Protein AF-A0A2G5SXQ8-F1 (afdb_monomer_lite)

pLDDT: mean 75.38, std 19.46, range [32.41, 98.31]

Structure (mmCIF, N/CA/C/O backbone):
data_AF-A0A2G5SXQ8-F1
#
_entry.id   AF-A0A2G5SXQ8-F1
#
loop_
_atom_site.group_PDB
_atom_site.id
_atom_site.type_symbol
_atom_site.label_atom_id
_atom_site.label_alt_id
_atom_site.label_comp_id
_atom_site.label_asym_id
_atom_site.label_entity_id
_atom_site.label_seq_id
_atom_site.pdbx_PDB_ins_code
_atom_site.Cartn_x
_atom_site.Cartn_y
_atom_site.Cartn_z
_atom_site.occupancy
_atom_site.B_iso_or_equiv
_atom_site.auth_seq_id
_atom_site.auth_comp_id
_atom_site.auth_asym_id
_atom_site.auth_atom_id
_atom_site.pdbx_PDB_model_num
ATOM 1 N N . MET A 1 1 ? -61.247 12.295 8.050 1.00 40.81 1 MET A N 1
ATOM 2 C CA . MET A 1 1 ? -60.976 10.942 7.527 1.00 40.81 1 MET A CA 1
ATOM 3 C C . MET A 1 1 ? -60.728 11.072 6.040 1.00 40.81 1 MET A C 1
ATOM 5 O O . MET A 1 1 ? -61.605 11.586 5.365 1.00 40.81 1 MET A O 1
ATOM 9 N N . ASN A 1 2 ? -59.527 10.714 5.590 1.00 40.75 2 ASN A N 1
ATOM 10 C CA . ASN A 1 2 ? -59.227 10.221 4.245 1.00 40.75 2 ASN A CA 1
ATOM 11 C C . ASN A 1 2 ? -57.825 9.607 4.316 1.00 40.75 2 ASN A C 1
ATOM 13 O O . ASN A 1 2 ? -56.824 10.314 4.409 1.00 40.75 2 ASN A O 1
ATOM 17 N N . GLU A 1 3 ? -57.804 8.280 4.388 1.00 43.25 3 GLU A N 1
ATOM 18 C CA . GLU A 1 3 ? -56.617 7.433 4.369 1.00 43.25 3 GLU A CA 1
ATOM 19 C C . GLU A 1 3 ? -56.145 7.295 2.918 1.00 43.25 3 GLU A C 1
ATOM 21 O O . GLU A 1 3 ? -56.921 6.913 2.043 1.00 43.25 3 GLU A O 1
ATOM 26 N N . ILE A 1 4 ? -54.878 7.606 2.649 1.00 45.94 4 ILE A N 1
ATOM 27 C CA . ILE A 1 4 ? -54.247 7.307 1.362 1.00 45.94 4 ILE A CA 1
ATOM 28 C C . ILE A 1 4 ? -53.538 5.961 1.526 1.00 45.94 4 ILE A C 1
ATOM 30 O O . ILE A 1 4 ? -52.493 5.870 2.166 1.00 45.94 4 ILE A O 1
ATOM 34 N N . SER A 1 5 ? -54.140 4.907 0.971 1.00 44.81 5 SER A N 1
ATOM 35 C CA . SER A 1 5 ? -53.513 3.589 0.829 1.00 44.81 5 SER A CA 1
ATOM 36 C C . SER A 1 5 ? -52.400 3.650 -0.218 1.00 44.81 5 SER A C 1
ATOM 38 O O . SER A 1 5 ? -52.666 3.701 -1.417 1.00 44.81 5 SER A O 1
ATOM 40 N N . LEU A 1 6 ? -51.147 3.620 0.233 1.00 42.41 6 LEU A N 1
ATOM 41 C CA . LEU A 1 6 ? -49.966 3.402 -0.603 1.00 42.41 6 LEU A CA 1
ATOM 42 C C . LEU A 1 6 ? -49.733 1.895 -0.764 1.00 42.41 6 LEU A C 1
ATOM 44 O O . LEU A 1 6 ? -49.010 1.269 0.006 1.00 42.41 6 LEU A O 1
ATOM 48 N N . THR A 1 7 ? -50.355 1.299 -1.780 1.00 51.16 7 THR A N 1
ATOM 49 C CA . THR A 1 7 ? -49.985 -0.032 -2.274 1.00 51.16 7 THR A CA 1
ATOM 50 C C . THR A 1 7 ? -49.242 0.103 -3.599 1.00 51.16 7 THR A C 1
ATOM 52 O O . THR A 1 7 ? -49.860 0.125 -4.661 1.00 51.16 7 THR A O 1
ATOM 55 N N . SER A 1 8 ? -47.913 0.144 -3.560 1.00 46.00 8 SER A N 1
ATOM 56 C CA . SER A 1 8 ? -47.084 -0.163 -4.730 1.00 46.00 8 SER A CA 1
ATOM 57 C C . SER A 1 8 ? -45.739 -0.717 -4.268 1.00 46.00 8 SER A C 1
ATOM 59 O O . SER A 1 8 ? -44.991 -0.046 -3.562 1.00 46.00 8 SER A O 1
ATOM 61 N N . LYS A 1 9 ? -45.465 -1.972 -4.630 1.00 54.12 9 LYS A N 1
ATOM 62 C CA . LYS A 1 9 ? -44.214 -2.684 -4.336 1.00 54.12 9 LYS A CA 1
ATOM 63 C C . LYS A 1 9 ? -43.023 -1.979 -5.015 1.00 54.12 9 LYS A C 1
ATOM 65 O O . LYS A 1 9 ? -43.216 -1.448 -6.110 1.00 54.12 9 LYS A O 1
ATOM 70 N N . PRO A 1 10 ? -41.809 -2.009 -4.435 1.00 47.84 10 PRO A N 1
ATOM 71 C CA . PRO A 1 10 ? -40.623 -1.471 -5.092 1.00 47.84 10 PRO A CA 1
ATOM 72 C C . PRO A 1 10 ? -40.287 -2.303 -6.338 1.00 47.84 10 PRO A C 1
ATOM 74 O O . PRO A 1 10 ? -40.202 -3.531 -6.275 1.00 47.84 10 PRO A O 1
ATOM 77 N N . VAL A 1 11 ? -40.122 -1.630 -7.478 1.00 42.41 11 VAL A N 1
ATOM 78 C CA . VAL A 1 11 ? -39.603 -2.235 -8.709 1.00 42.41 11 VAL A CA 1
ATOM 79 C C . VAL A 1 11 ? -38.107 -2.442 -8.511 1.00 42.41 11 VAL A C 1
ATOM 81 O O . VAL A 1 11 ? -37.342 -1.485 -8.427 1.00 42.41 11 VAL A O 1
ATOM 84 N N . VAL A 1 12 ? -37.701 -3.702 -8.397 1.00 43.03 12 VAL A N 1
ATOM 85 C CA . VAL A 1 12 ? -36.294 -4.097 -8.405 1.00 43.03 12 VAL A CA 1
ATOM 86 C C . VAL A 1 12 ? -35.791 -3.960 -9.842 1.00 43.03 12 VAL A C 1
ATOM 88 O O . VAL A 1 12 ? -36.288 -4.638 -10.739 1.00 43.03 12 VAL A O 1
ATOM 91 N N . VAL A 1 13 ? -34.818 -3.080 -10.070 1.00 45.94 13 VAL A N 1
ATOM 92 C CA . VAL A 1 13 ? -34.094 -3.004 -11.344 1.00 45.94 13 VAL A CA 1
ATOM 93 C C . VAL A 1 13 ? -32.994 -4.065 -11.301 1.00 45.94 13 VAL A C 1
ATOM 95 O O . VAL A 1 13 ? -31.937 -3.852 -10.719 1.00 45.94 13 VAL A O 1
ATOM 98 N N . THR A 1 14 ? -33.262 -5.249 -11.852 1.00 40.69 14 THR A N 1
ATOM 99 C CA . THR A 1 14 ? -32.250 -6.299 -12.057 1.00 40.69 14 THR A CA 1
ATOM 100 C C . THR A 1 14 ? -31.674 -6.210 -13.464 1.00 40.69 14 THR A C 1
ATOM 102 O O . THR A 1 14 ? -32.382 -6.491 -14.430 1.00 40.69 14 THR A O 1
ATOM 105 N N . GLY A 1 15 ? -30.386 -5.884 -13.557 1.00 49.56 15 GLY A N 1
ATOM 106 C CA . GLY A 1 15 ? -29.564 -6.012 -14.764 1.00 49.56 15 GLY A CA 1
ATOM 107 C C . GLY A 1 15 ? -28.524 -4.890 -14.882 1.00 49.56 15 GLY A C 1
ATOM 108 O O . GLY A 1 15 ? -28.795 -3.780 -14.421 1.00 49.56 15 GLY A O 1
ATOM 109 N N . PRO A 1 16 ? -27.337 -5.146 -15.465 1.00 48.31 16 PRO A N 1
ATOM 110 C CA . PRO A 1 16 ? -26.377 -4.089 -15.762 1.00 48.31 16 PRO A CA 1
ATOM 111 C C . PRO A 1 16 ? -27.017 -3.093 -16.734 1.00 48.31 16 PRO A C 1
ATOM 113 O O . PRO A 1 16 ? -27.557 -3.480 -17.770 1.00 48.31 16 PRO A O 1
ATOM 116 N N . ILE A 1 17 ? -26.992 -1.812 -16.373 1.00 50.03 17 ILE A N 1
ATOM 117 C CA . ILE A 1 17 ? -27.449 -0.727 -17.240 1.00 50.03 17 ILE A CA 1
ATOM 118 C C . ILE A 1 17 ? -26.473 -0.667 -18.420 1.00 50.03 17 ILE A C 1
ATOM 120 O O . ILE A 1 17 ? -25.291 -0.385 -18.235 1.00 50.03 17 ILE A O 1
ATOM 124 N N . A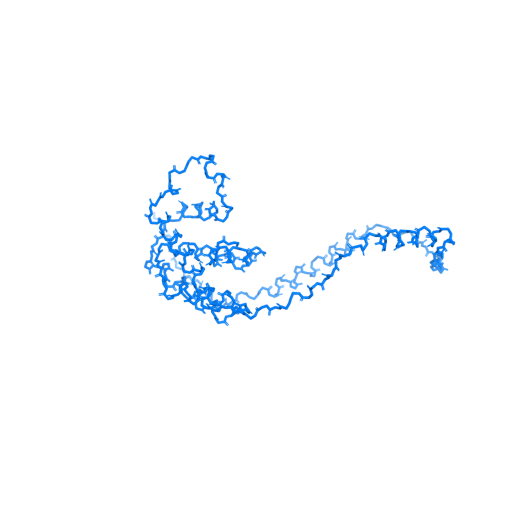SP A 1 18 ? -26.952 -0.995 -19.619 1.00 48.88 18 ASP A N 1
ATOM 125 C CA . ASP A 1 18 ? -26.165 -0.946 -20.850 1.00 48.88 18 ASP A CA 1
ATOM 126 C C . ASP A 1 18 ? -25.957 0.521 -21.261 1.00 48.88 18 ASP A C 1
ATOM 128 O O . ASP A 1 18 ? -26.842 1.179 -21.805 1.00 48.88 18 ASP A O 1
ATOM 132 N N . PHE A 1 19 ? -24.779 1.061 -20.944 1.00 47.34 19 PHE A N 1
ATOM 133 C CA . PHE A 1 19 ? -24.383 2.428 -21.293 1.00 47.34 19 PHE A CA 1
ATOM 134 C C . PHE A 1 19 ? -23.966 2.580 -22.766 1.00 47.34 19 PHE A C 1
ATOM 136 O O . PHE A 1 19 ? -23.659 3.697 -23.190 1.00 47.34 19 PHE A O 1
ATOM 143 N N . SER A 1 20 ? -23.951 1.503 -23.567 1.00 56.38 20 SER A N 1
ATOM 144 C CA . SER A 1 20 ? -23.527 1.593 -24.970 1.00 56.38 20 SER A CA 1
ATOM 145 C C . SER A 1 20 ? -24.509 2.397 -25.823 1.00 56.38 20 SER A C 1
ATOM 147 O O . SER A 1 20 ? -24.083 3.139 -26.709 1.00 56.38 20 SER A O 1
ATOM 149 N N . ASP A 1 21 ? -25.805 2.343 -25.505 1.00 55.28 21 ASP A N 1
ATOM 150 C CA . ASP A 1 21 ? -26.831 3.116 -26.208 1.00 55.28 21 ASP A CA 1
ATOM 151 C C . ASP A 1 21 ? -26.754 4.608 -25.879 1.00 55.28 21 ASP A C 1
ATOM 153 O O . ASP A 1 21 ? -26.812 5.433 -26.791 1.00 55.28 21 ASP A O 1
ATOM 157 N N . PHE A 1 22 ? -26.481 4.959 -24.618 1.00 55.75 22 PHE A N 1
ATOM 158 C CA . PHE A 1 22 ? -26.244 6.347 -24.216 1.00 55.75 22 PHE A CA 1
ATOM 159 C C . PHE A 1 22 ? -24.994 6.928 -24.891 1.00 55.75 22 PHE A C 1
ATOM 161 O O . PHE A 1 22 ? -25.005 8.062 -25.366 1.00 55.75 22 PHE A O 1
ATOM 168 N N . HIS A 1 23 ? -23.917 6.144 -24.999 1.00 54.50 23 HIS A N 1
ATOM 169 C CA . HIS A 1 23 ? -22.707 6.589 -25.687 1.00 54.50 23 HIS A CA 1
ATOM 170 C C . HIS A 1 23 ? -22.921 6.751 -27.193 1.00 54.50 23 HIS A C 1
ATOM 172 O O . HIS A 1 23 ? -22.477 7.741 -27.771 1.00 54.50 23 HIS A O 1
ATOM 178 N N . ARG A 1 24 ? -23.647 5.831 -27.835 1.00 64.44 24 ARG A N 1
ATOM 179 C CA . ARG A 1 24 ? -23.995 5.922 -29.259 1.00 64.44 24 ARG A CA 1
ATOM 180 C C . ARG A 1 24 ? -24.832 7.167 -29.556 1.00 64.44 24 ARG A C 1
ATOM 182 O O . ARG A 1 24 ? -24.557 7.872 -30.526 1.00 64.44 24 ARG A O 1
ATOM 189 N N . GLU A 1 25 ? -25.821 7.447 -28.711 1.00 61.44 25 GLU A N 1
ATOM 190 C CA . GLU A 1 25 ? -26.724 8.588 -28.859 1.00 61.44 25 GLU A CA 1
ATOM 191 C C . GLU A 1 25 ? -26.009 9.923 -28.596 1.00 61.44 25 GLU A C 1
ATOM 193 O O . GLU A 1 25 ? -26.143 10.857 -29.387 1.00 61.44 25 GLU A O 1
ATOM 198 N N . GLU A 1 26 ? -25.149 9.995 -27.576 1.00 58.25 26 GLU A N 1
ATOM 199 C CA . GLU A 1 26 ? -24.370 11.201 -27.270 1.00 58.25 26 GLU A CA 1
ATOM 200 C C . GLU A 1 26 ? -23.294 11.488 -28.333 1.00 58.25 26 GLU A C 1
ATOM 202 O O . GLU A 1 26 ? -23.062 12.644 -28.694 1.00 58.25 26 GLU A O 1
ATOM 207 N N . THR A 1 27 ? -22.681 10.450 -28.913 1.00 57.09 27 THR A N 1
ATOM 208 C CA . THR A 1 27 ? -21.710 10.619 -30.011 1.00 57.09 27 THR A CA 1
ATOM 209 C C . THR A 1 27 ? -22.400 11.103 -31.290 1.00 57.09 27 THR A C 1
ATOM 211 O O . THR A 1 27 ? -21.886 11.982 -31.984 1.00 57.09 27 THR A O 1
ATOM 214 N N . ALA A 1 28 ? -23.604 10.595 -31.581 1.00 67.00 28 ALA A N 1
ATOM 215 C CA . ALA A 1 28 ? -24.415 11.064 -32.704 1.00 67.00 28 ALA A CA 1
ATOM 216 C C . ALA A 1 28 ? -24.911 12.507 -32.502 1.00 67.00 28 ALA A C 1
ATOM 218 O O . ALA A 1 28 ? -24.946 13.284 -33.460 1.00 67.00 28 ALA A O 1
ATOM 219 N N . ARG A 1 29 ? -25.242 12.892 -31.260 1.00 67.06 29 ARG A N 1
ATOM 220 C CA . ARG A 1 29 ? -25.621 14.266 -30.901 1.00 67.06 29 ARG A CA 1
ATOM 221 C C . ARG A 1 29 ? -24.475 15.246 -31.155 1.00 67.06 29 ARG A C 1
ATOM 223 O O . ARG A 1 29 ? -24.704 16.259 -31.809 1.00 67.06 29 ARG A O 1
ATOM 230 N N . ARG A 1 30 ? -23.249 14.913 -30.731 1.00 57.50 30 ARG A N 1
ATOM 231 C CA . ARG A 1 30 ? -22.052 15.754 -30.937 1.00 57.50 30 ARG A CA 1
ATOM 232 C C . ARG A 1 30 ? -21.690 15.936 -32.411 1.00 57.50 30 ARG A C 1
ATOM 234 O O . ARG A 1 30 ? -21.407 17.053 -32.826 1.00 57.50 30 ARG A O 1
ATOM 241 N N . LEU A 1 31 ? -21.776 14.876 -33.218 1.00 60.62 31 LEU A N 1
ATOM 242 C CA . LEU A 1 31 ? -21.506 14.957 -34.660 1.00 60.62 31 LEU A CA 1
ATOM 243 C C . LEU A 1 31 ? -22.535 15.838 -35.390 1.00 60.62 31 LEU A C 1
ATOM 245 O O . LEU A 1 31 ? -22.204 16.555 -36.335 1.00 60.62 31 LEU A O 1
ATOM 249 N N . LYS A 1 32 ? -23.795 15.797 -34.942 1.00 60.91 32 LYS A N 1
ATOM 250 C CA . LYS A 1 32 ? -24.863 16.645 -35.476 1.00 60.91 32 LYS A CA 1
ATOM 251 C C . LYS A 1 32 ? -24.699 18.107 -35.041 1.00 60.91 32 LYS A C 1
ATOM 253 O O . LYS A 1 32 ? -24.872 18.994 -35.869 1.00 60.91 32 LYS A O 1
ATOM 258 N N . GLU A 1 33 ? -24.287 18.348 -33.795 1.00 58.31 33 GLU A N 1
ATOM 259 C CA . GLU A 1 33 ? -23.919 19.679 -33.284 1.00 58.31 33 GLU A CA 1
ATOM 260 C C . GLU A 1 33 ? -22.723 20.278 -34.045 1.00 58.31 33 GLU A C 1
ATOM 262 O O . GLU A 1 33 ? -22.745 21.464 -34.354 1.00 58.31 33 GLU A O 1
ATOM 267 N N . GLU A 1 34 ? -21.716 19.481 -34.421 1.00 55.91 34 GLU A N 1
ATOM 268 C CA . GLU A 1 34 ? -20.591 19.937 -35.257 1.00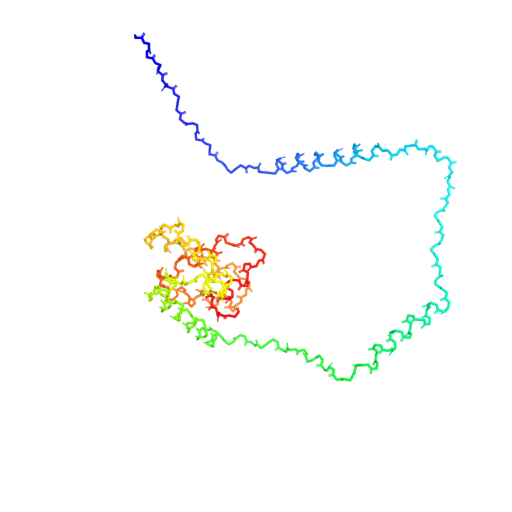 55.91 34 GLU A CA 1
ATOM 269 C C . GLU A 1 34 ? -21.003 20.243 -36.705 1.00 55.91 34 GLU A C 1
ATOM 271 O O . GLU A 1 34 ? -20.517 21.210 -37.297 1.00 55.91 34 GLU A O 1
ATOM 276 N N . GLN A 1 35 ? -21.920 19.461 -37.286 1.00 53.28 35 GLN A N 1
ATOM 277 C CA . GLN A 1 35 ? -22.467 19.745 -38.618 1.00 53.28 35 GLN A CA 1
ATOM 278 C C . GLN A 1 35 ? -23.364 20.988 -38.635 1.00 53.28 35 GLN A C 1
ATOM 280 O O . GLN A 1 35 ? -23.337 21.738 -39.612 1.00 53.28 35 GLN A O 1
ATOM 285 N N . GLU A 1 36 ? -24.134 21.229 -37.572 1.00 54.00 36 GLU A N 1
ATOM 286 C CA . GLU A 1 36 ? -25.016 22.396 -37.452 1.00 54.00 36 GLU A CA 1
ATOM 287 C C . GLU A 1 36 ? -24.242 23.672 -37.050 1.00 54.00 36 GLU A C 1
ATOM 289 O O . GLU A 1 36 ? -24.531 24.744 -37.586 1.00 54.00 36 GLU A O 1
ATOM 294 N N . ASN A 1 37 ? -23.196 23.574 -36.214 1.00 52.81 37 ASN A N 1
ATOM 295 C CA . ASN A 1 37 ? -22.329 24.710 -35.852 1.00 52.81 37 ASN A CA 1
ATOM 296 C C . ASN A 1 37 ? -21.344 25.124 -36.956 1.00 52.81 37 ASN A C 1
ATOM 298 O O . ASN A 1 37 ? -20.880 26.264 -36.953 1.00 52.81 37 ASN A O 1
ATOM 302 N N . ASN A 1 38 ? -21.076 24.265 -37.946 1.00 47.59 38 ASN A N 1
ATOM 303 C CA . ASN A 1 38 ? -20.341 24.646 -39.161 1.00 47.59 38 ASN A CA 1
ATOM 304 C C . ASN A 1 38 ? -21.202 25.408 -40.191 1.00 47.59 38 ASN A C 1
ATOM 306 O O . ASN A 1 38 ? -20.818 25.589 -41.350 1.00 47.59 38 ASN A O 1
ATOM 310 N N . GLY A 1 39 ? -22.362 25.918 -39.777 1.00 46.66 39 GLY A N 1
ATOM 311 C CA . GLY A 1 39 ? -23.205 26.801 -40.569 1.00 46.66 39 GLY A CA 1
ATOM 312 C C . GLY A 1 39 ? -22.772 28.273 -40.556 1.00 46.66 39 GLY A C 1
ATOM 313 O O . GLY A 1 39 ? -23.528 29.098 -40.061 1.00 46.66 39 GLY A O 1
ATOM 314 N N . CYS A 1 40 ? -21.619 28.634 -41.143 1.00 32.59 40 CYS A N 1
ATOM 315 C CA . CYS A 1 40 ? -21.374 29.974 -41.726 1.00 32.59 40 CYS A CA 1
ATOM 316 C C . CYS A 1 40 ? -20.034 30.009 -42.506 1.00 32.59 40 CYS A C 1
ATOM 318 O O . CYS A 1 40 ? -18.977 29.880 -41.911 1.00 32.59 40 CYS A O 1
ATOM 320 N N . GLY A 1 41 ? -19.945 30.203 -43.823 1.00 34.44 41 GLY A N 1
ATOM 321 C CA . GLY A 1 41 ? -20.967 30.541 -44.793 1.00 34.44 41 GLY A CA 1
ATOM 322 C C . GLY A 1 41 ? -20.543 30.162 -46.214 1.00 34.44 41 GLY A C 1
ATOM 323 O O . GLY A 1 41 ? -19.402 30.344 -46.639 1.00 34.44 41 GLY A O 1
ATOM 324 N N . SER A 1 42 ? -21.522 29.666 -46.964 1.00 39.81 42 SER A N 1
ATOM 325 C CA . SER A 1 42 ? -21.456 29.510 -48.409 1.00 39.81 42 SER A CA 1
ATOM 326 C C . SER A 1 42 ? -21.315 30.890 -49.058 1.00 39.81 42 SER A C 1
ATOM 328 O O . SER A 1 42 ? -22.297 31.593 -49.296 1.00 39.81 42 SER A O 1
ATOM 330 N N . ARG A 1 43 ? -20.080 31.303 -49.359 1.00 38.34 43 ARG A N 1
ATOM 331 C CA . ARG A 1 43 ? -19.846 32.119 -50.551 1.00 38.34 43 ARG A CA 1
ATOM 332 C C . ARG A 1 43 ? -19.478 31.162 -51.665 1.00 38.34 43 ARG A C 1
ATOM 334 O O . ARG A 1 43 ? -18.536 30.390 -51.565 1.00 38.34 43 ARG A O 1
ATOM 341 N N . ARG A 1 44 ? -20.302 31.205 -52.699 1.00 46.41 44 ARG A N 1
ATOM 342 C CA . ARG A 1 44 ? -20.164 30.518 -53.976 1.00 46.41 44 ARG A CA 1
ATOM 343 C C . ARG A 1 44 ? -18.745 30.725 -54.530 1.00 46.41 44 ARG A C 1
ATOM 345 O O . ARG A 1 44 ? -18.466 31.781 -55.086 1.00 46.41 44 ARG A O 1
ATOM 352 N N . TRP A 1 45 ? -17.874 29.730 -54.390 1.00 32.41 45 TRP A N 1
ATOM 353 C CA . TRP A 1 45 ? -16.595 29.662 -55.097 1.00 32.41 45 TRP A CA 1
ATOM 354 C C . TRP A 1 45 ? -16.749 28.686 -56.256 1.00 32.41 45 TRP A C 1
ATOM 356 O O . TRP A 1 45 ? -16.582 27.480 -56.122 1.00 32.41 45 TRP A O 1
ATOM 366 N N . THR A 1 46 ? -17.139 29.213 -57.408 1.00 45.06 46 THR A N 1
ATOM 367 C CA . THR A 1 46 ? -16.891 28.552 -58.688 1.00 45.06 46 THR A CA 1
ATOM 368 C C . THR A 1 46 ? -15.485 28.922 -59.135 1.00 45.06 46 THR A C 1
ATOM 370 O O . THR A 1 46 ? -15.359 29.848 -59.926 1.00 45.06 46 THR A O 1
ATOM 373 N N . VAL A 1 47 ? -14.452 28.249 -58.627 1.00 48.66 47 VAL A N 1
ATOM 374 C CA . VAL A 1 47 ? -13.153 28.119 -59.311 1.00 48.66 47 VAL A CA 1
ATOM 375 C C . VAL A 1 47 ? -12.496 26.822 -58.823 1.00 48.66 47 VAL A C 1
ATOM 377 O O . VAL A 1 47 ? -12.207 26.688 -57.638 1.00 48.66 47 VAL A O 1
ATOM 380 N N . GLU A 1 48 ? -12.281 25.857 -59.719 1.00 49.12 48 GLU A N 1
ATOM 381 C CA . GLU A 1 48 ? -11.315 24.774 -59.495 1.00 49.12 48 GLU A CA 1
ATOM 382 C C . GLU A 1 48 ? -9.905 25.385 -59.527 1.00 49.12 48 GLU A C 1
ATOM 384 O O . GLU A 1 48 ? -9.275 25.465 -60.581 1.00 49.12 48 GLU A O 1
ATOM 389 N N . GLU A 1 49 ? -9.410 25.864 -58.388 1.00 52.75 49 GLU A N 1
ATOM 390 C CA . GLU A 1 49 ? -7.988 26.170 -58.227 1.00 52.75 49 GLU A CA 1
ATOM 391 C C . GLU A 1 49 ? -7.278 24.939 -57.664 1.00 52.75 49 GLU A C 1
ATOM 393 O O . GLU A 1 49 ? -7.624 24.419 -56.602 1.00 52.75 49 GLU A O 1
ATOM 398 N N . LYS A 1 50 ? -6.289 24.442 -58.417 1.00 54.25 50 LYS A N 1
ATOM 399 C CA . LYS A 1 50 ? -5.377 23.396 -57.945 1.00 54.25 50 LYS A CA 1
ATOM 400 C C . LYS A 1 50 ? -4.719 23.864 -56.639 1.00 54.25 50 LYS A C 1
ATOM 402 O O . LYS A 1 50 ? -4.339 25.035 -56.569 1.00 54.25 50 LYS A O 1
ATOM 407 N N . PRO A 1 51 ? -4.540 22.980 -55.638 1.00 54.56 51 PRO A N 1
ATOM 408 C CA . PRO A 1 51 ? -3.811 23.345 -54.432 1.00 54.56 51 PRO A CA 1
ATOM 409 C C . PRO A 1 51 ? -2.418 23.864 -54.825 1.00 54.56 51 PRO A C 1
ATOM 411 O O . PRO A 1 51 ? -1.788 23.269 -55.708 1.00 54.56 51 PRO A O 1
ATOM 414 N N . PRO A 1 52 ? -1.947 24.974 -54.228 1.00 58.91 52 PRO A N 1
ATOM 415 C CA . PRO A 1 52 ? -0.617 25.486 -54.512 1.00 58.91 52 PRO A CA 1
ATOM 416 C C . PRO A 1 52 ? 0.410 24.410 -54.165 1.00 58.91 52 PRO A C 1
ATOM 418 O O . PRO A 1 52 ? 0.304 23.749 -53.129 1.00 58.91 52 PRO A O 1
ATOM 421 N N . GLU A 1 53 ? 1.388 24.213 -55.049 1.00 58.28 53 GLU A N 1
ATOM 422 C CA . GLU A 1 53 ? 2.472 23.274 -54.783 1.00 58.28 53 GLU A CA 1
ATOM 423 C C . GLU A 1 53 ? 3.175 23.666 -53.474 1.00 58.28 53 GLU A C 1
ATOM 425 O O . GLU A 1 53 ? 3.385 24.860 -53.224 1.00 58.28 53 GLU A O 1
ATOM 430 N N . PRO A 1 54 ? 3.519 22.688 -52.616 1.00 61.97 54 PRO A N 1
ATOM 431 C CA . PRO A 1 54 ? 4.168 22.972 -51.348 1.00 61.97 54 PRO A CA 1
ATOM 432 C C . PRO A 1 54 ? 5.452 23.761 -51.600 1.00 61.97 54 PRO A C 1
ATOM 434 O O . PRO A 1 54 ? 6.271 23.400 -52.451 1.00 61.97 54 PRO A O 1
ATOM 437 N N . ARG A 1 55 ? 5.612 24.865 -50.864 1.00 64.06 55 ARG A N 1
ATOM 438 C CA . ARG A 1 55 ? 6.782 25.737 -50.964 1.00 64.06 55 ARG A CA 1
ATOM 439 C C . ARG A 1 55 ? 8.041 24.905 -50.718 1.00 64.06 55 ARG A C 1
ATOM 441 O O . ARG A 1 55 ? 8.222 24.370 -49.627 1.00 64.06 55 ARG A O 1
ATOM 448 N N . LYS A 1 56 ? 8.915 24.819 -51.721 1.00 67.88 56 LYS A N 1
ATOM 449 C CA . LYS A 1 56 ? 10.258 24.255 -51.549 1.00 67.88 56 LYS A CA 1
ATOM 450 C C . LYS A 1 56 ? 11.062 25.207 -50.666 1.00 67.88 56 LYS A C 1
ATOM 452 O O . LYS A 1 56 ? 11.029 26.415 -50.899 1.00 67.88 56 LYS A O 1
ATOM 457 N N . TRP A 1 57 ? 11.722 24.669 -49.646 1.00 59.31 57 TRP A N 1
ATOM 458 C CA . TRP A 1 57 ? 12.615 25.448 -48.790 1.00 59.31 57 TRP A CA 1
ATOM 459 C C . TRP A 1 57 ? 13.749 26.032 -49.623 1.00 59.31 57 TRP A C 1
ATOM 461 O O . TRP A 1 57 ? 14.224 25.396 -50.570 1.00 59.31 57 TRP A O 1
ATOM 471 N N . THR A 1 58 ? 14.138 27.261 -49.306 1.00 75.12 58 THR A N 1
ATOM 472 C CA . THR A 1 58 ? 15.279 27.893 -49.969 1.00 75.12 58 THR A C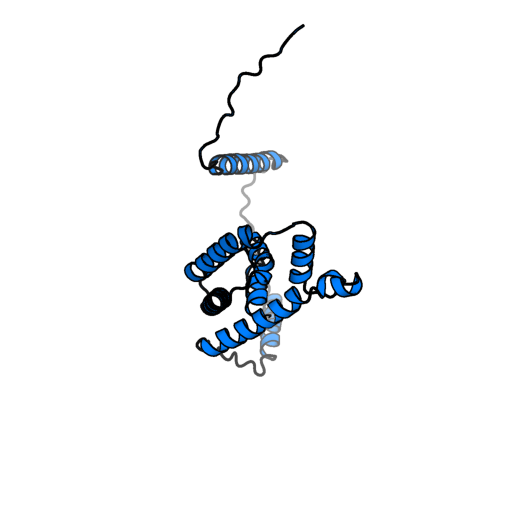A 1
ATOM 473 C C . THR A 1 58 ? 16.581 27.252 -49.484 1.00 75.12 58 THR A C 1
ATOM 475 O O . THR A 1 58 ? 16.628 26.629 -48.423 1.00 75.12 58 THR A O 1
ATOM 478 N N . GLU A 1 59 ? 17.652 27.375 -50.270 1.00 69.06 59 GLU A N 1
ATOM 479 C CA . GLU A 1 59 ? 18.970 26.831 -49.901 1.00 69.06 59 GLU A CA 1
ATOM 480 C C . GLU A 1 59 ? 19.466 27.401 -48.563 1.00 69.06 59 GLU A C 1
ATOM 482 O O . GLU A 1 59 ? 19.968 26.651 -47.733 1.00 69.06 59 GLU A O 1
ATOM 487 N N . GLU A 1 60 ? 19.185 28.678 -48.296 1.00 69.81 60 GLU A N 1
ATOM 488 C CA . GLU A 1 60 ? 19.506 29.354 -47.031 1.00 69.81 60 GLU A CA 1
ATOM 489 C C . GLU A 1 60 ? 18.740 28.770 -45.827 1.00 69.81 60 GLU A C 1
ATOM 491 O O . GLU A 1 60 ? 19.292 28.640 -44.738 1.00 69.81 60 GLU A O 1
ATOM 496 N N . GLU A 1 61 ? 17.478 28.361 -46.008 1.00 67.25 61 GLU A N 1
ATOM 497 C CA . GLU A 1 61 ? 16.681 27.726 -44.947 1.00 67.25 61 GLU A CA 1
ATOM 498 C C . GLU A 1 61 ? 17.168 26.301 -44.661 1.00 67.25 61 GLU A C 1
ATOM 500 O O . GLU A 1 61 ? 17.192 25.868 -43.511 1.00 67.25 61 GLU A O 1
ATOM 505 N N . MET A 1 62 ? 17.597 25.571 -45.694 1.00 67.12 62 MET A N 1
ATOM 506 C CA . MET A 1 62 ? 18.204 24.250 -45.517 1.00 67.12 62 MET A CA 1
ATOM 507 C C . MET A 1 62 ? 19.565 24.333 -44.823 1.00 67.12 62 MET A C 1
ATOM 509 O O . MET A 1 62 ? 19.873 23.473 -44.000 1.00 67.12 62 MET A O 1
ATOM 513 N N . GLU A 1 63 ? 20.374 25.347 -45.134 1.00 76.38 63 GLU A N 1
ATOM 514 C CA . GLU A 1 63 ? 21.642 25.593 -44.442 1.00 76.38 63 GLU A CA 1
ATOM 515 C C . GLU A 1 63 ? 21.429 25.997 -42.984 1.00 76.38 63 GLU A C 1
ATOM 517 O O . GLU A 1 63 ? 22.141 25.501 -42.117 1.00 76.38 63 GLU A O 1
ATOM 522 N N . PHE A 1 64 ? 20.407 26.806 -42.691 1.00 77.06 64 PHE A N 1
ATOM 523 C CA . PHE A 1 64 ? 20.037 27.158 -41.320 1.00 77.06 64 PHE A CA 1
ATOM 524 C C . PHE A 1 64 ? 19.691 25.920 -40.477 1.00 77.06 64 PHE A C 1
ATOM 526 O O . PHE A 1 64 ? 20.229 25.748 -39.386 1.00 77.06 64 PHE A O 1
ATOM 533 N N . TRP A 1 65 ? 18.857 25.012 -40.997 1.00 73.06 65 TRP A N 1
ATOM 534 C CA . TRP A 1 65 ? 18.514 23.774 -40.285 1.00 73.06 65 TRP A CA 1
ATOM 535 C C . TRP A 1 65 ? 19.680 22.786 -40.191 1.00 73.06 65 TRP A C 1
ATOM 537 O O . TRP A 1 65 ? 19.810 22.098 -39.182 1.00 73.06 65 TRP A O 1
ATOM 547 N N . LYS A 1 66 ? 20.558 22.732 -41.201 1.00 76.38 66 LYS A N 1
ATOM 548 C CA . LYS A 1 66 ? 21.794 21.941 -41.118 1.00 76.38 66 LYS A CA 1
ATOM 549 C C . LYS A 1 66 ? 22.746 22.481 -40.061 1.00 76.38 66 LYS A C 1
ATOM 551 O O . LYS A 1 66 ? 23.311 21.686 -39.331 1.00 76.38 66 LYS A O 1
ATOM 556 N N . ALA A 1 67 ? 22.897 23.798 -39.951 1.00 74.88 67 ALA A N 1
ATOM 557 C CA . ALA A 1 67 ? 23.748 24.407 -38.937 1.00 74.88 67 ALA A CA 1
ATOM 558 C C . ALA A 1 67 ? 23.241 24.128 -37.513 1.00 74.88 67 ALA A C 1
ATOM 560 O O . ALA A 1 67 ? 24.055 23.916 -36.624 1.00 74.88 67 ALA A O 1
ATOM 561 N N . ILE A 1 68 ? 21.918 24.075 -37.307 1.00 71.62 68 ILE A N 1
ATOM 562 C CA . ILE A 1 68 ? 21.321 23.653 -36.028 1.00 71.62 68 ILE A CA 1
ATOM 563 C C . ILE A 1 68 ? 21.638 22.180 -35.742 1.00 71.62 68 ILE A C 1
ATOM 565 O O . ILE A 1 68 ? 22.132 21.871 -34.667 1.00 71.62 68 ILE A O 1
ATOM 569 N N . ALA A 1 69 ? 21.435 21.289 -36.717 1.00 64.06 69 ALA A N 1
ATOM 570 C CA . ALA A 1 69 ? 21.711 19.860 -36.552 1.00 64.06 69 ALA A CA 1
ATOM 571 C C . ALA A 1 69 ? 23.211 19.532 -36.388 1.00 64.06 69 ALA A C 1
ATOM 573 O O . ALA A 1 69 ? 23.560 18.520 -35.789 1.00 64.06 69 ALA A O 1
ATOM 574 N N . GLU A 1 70 ? 24.103 20.354 -36.947 1.00 64.25 70 GLU A N 1
ATOM 575 C CA . GLU A 1 70 ? 25.554 20.226 -36.768 1.00 64.25 70 GLU A CA 1
ATOM 576 C C . GLU A 1 70 ? 25.989 20.783 -35.403 1.00 64.25 70 GLU A C 1
ATOM 578 O O . GLU A 1 70 ? 26.833 20.188 -34.748 1.00 64.25 70 GLU A O 1
ATOM 583 N N . ALA A 1 71 ? 25.371 21.876 -34.934 1.00 62.34 71 ALA A N 1
ATOM 584 C CA . ALA A 1 71 ? 25.619 22.424 -33.600 1.00 62.34 71 ALA A CA 1
ATOM 585 C C . ALA A 1 71 ? 25.114 21.503 -32.476 1.00 62.34 71 ALA A C 1
ATOM 587 O O . ALA A 1 71 ? 25.714 21.479 -31.409 1.00 62.34 71 ALA A O 1
ATOM 588 N N . GLU A 1 72 ? 24.052 20.729 -32.721 1.00 57.03 72 GLU A N 1
ATOM 589 C CA . GLU A 1 72 ? 23.572 19.686 -31.801 1.00 57.03 72 GLU A CA 1
ATOM 590 C C . GLU A 1 72 ? 24.481 18.444 -31.770 1.00 57.03 72 GLU A C 1
ATOM 592 O O . GLU A 1 72 ? 24.411 17.686 -30.815 1.00 57.03 72 GLU A O 1
ATOM 597 N N . LYS A 1 73 ? 25.357 18.240 -32.765 1.00 55.78 73 LYS A N 1
ATOM 598 C CA . LYS A 1 73 ? 26.297 17.101 -32.807 1.00 55.78 73 LYS A CA 1
ATOM 599 C C . LYS A 1 73 ? 27.626 17.338 -32.096 1.00 55.78 73 LYS A C 1
ATOM 601 O O . LYS A 1 73 ? 28.328 16.373 -31.813 1.00 55.78 73 LYS A O 1
ATOM 606 N N . ASP A 1 74 ? 27.990 18.593 -31.856 1.00 49.81 74 ASP A N 1
ATOM 607 C CA . ASP A 1 74 ? 29.248 18.954 -31.187 1.00 49.81 74 ASP A CA 1
ATOM 608 C C . ASP A 1 74 ? 29.092 19.073 -29.653 1.00 49.81 74 ASP A C 1
ATOM 610 O O . ASP A 1 74 ? 30.084 19.318 -28.971 1.00 49.81 74 ASP A O 1
ATOM 614 N N . ASP A 1 75 ? 27.880 18.875 -29.111 1.00 50.66 75 ASP A N 1
ATOM 615 C CA . ASP A 1 75 ? 27.607 18.760 -27.660 1.00 50.66 75 ASP A CA 1
ATOM 616 C C . ASP A 1 75 ? 27.422 17.285 -27.215 1.00 50.66 75 ASP A C 1
ATOM 618 O O . ASP A 1 75 ? 27.174 17.017 -26.044 1.00 50.66 75 ASP A O 1
ATOM 622 N N . ASP A 1 76 ? 27.601 16.320 -28.133 1.00 48.75 76 ASP A N 1
ATOM 623 C CA . ASP A 1 76 ? 27.613 14.868 -27.867 1.00 48.75 76 ASP A CA 1
ATOM 624 C C . ASP A 1 76 ? 29.018 14.390 -27.406 1.00 48.75 76 ASP A C 1
ATOM 626 O O . ASP A 1 76 ? 29.580 13.417 -27.924 1.00 48.75 76 ASP A O 1
ATOM 630 N N . GLU A 1 77 ? 29.632 15.081 -26.437 1.00 54.09 77 GLU A N 1
ATOM 631 C CA . GLU A 1 77 ? 30.726 14.499 -25.643 1.00 54.09 77 GLU A CA 1
ATOM 632 C C . GLU A 1 77 ? 30.125 13.602 -24.544 1.00 54.09 77 GLU A C 1
ATOM 634 O O . GLU A 1 77 ? 29.637 14.088 -23.530 1.00 54.09 77 GLU A O 1
ATOM 639 N N . GLU A 1 78 ? 30.211 12.283 -24.762 1.00 51.91 78 GLU A N 1
ATOM 640 C CA . GLU A 1 78 ? 29.984 11.202 -23.783 1.00 51.91 78 GLU A CA 1
ATOM 641 C C . GLU A 1 78 ? 28.615 11.194 -23.075 1.00 51.91 78 GLU A C 1
ATOM 643 O O . GLU A 1 78 ? 28.529 11.350 -21.861 1.00 51.91 78 GLU A O 1
ATOM 648 N N . ASP A 1 79 ? 27.556 10.840 -23.802 1.00 43.28 79 ASP A N 1
ATOM 649 C CA . ASP A 1 79 ? 26.528 9.976 -23.214 1.00 43.28 79 ASP A CA 1
ATOM 650 C C . ASP A 1 79 ? 26.592 8.640 -23.960 1.00 43.28 79 ASP A C 1
ATOM 652 O O . ASP A 1 79 ? 25.922 8.394 -24.966 1.00 43.28 79 ASP A O 1
ATOM 656 N N . ASP A 1 80 ? 27.492 7.771 -23.487 1.00 45.34 80 ASP A N 1
ATOM 657 C CA . ASP A 1 80 ? 27.273 6.340 -23.625 1.00 45.34 80 ASP A CA 1
ATOM 658 C C . ASP A 1 80 ? 25.887 6.089 -23.012 1.00 45.34 80 ASP A C 1
ATOM 660 O O . ASP A 1 80 ? 25.769 5.949 -21.793 1.00 45.34 80 ASP A O 1
ATOM 664 N N . GLU A 1 81 ? 24.834 6.060 -23.840 1.00 51.66 81 GLU A N 1
ATOM 665 C CA . GLU A 1 81 ? 23.566 5.413 -23.510 1.00 51.66 81 GLU A CA 1
ATOM 666 C C . GLU A 1 81 ? 23.909 3.948 -23.222 1.00 51.66 81 GLU A C 1
ATOM 668 O O . GLU A 1 81 ? 23.819 3.051 -24.067 1.00 51.66 81 GLU A O 1
ATOM 673 N N . ALA A 1 82 ? 24.384 3.709 -22.001 1.00 50.22 82 ALA A N 1
ATOM 674 C CA . ALA A 1 82 ? 24.400 2.418 -21.383 1.00 50.22 82 ALA A CA 1
ATOM 675 C C . ALA A 1 82 ? 22.946 1.979 -21.434 1.00 50.22 82 ALA A C 1
ATOM 677 O O . ALA A 1 82 ? 22.102 2.487 -20.700 1.00 50.22 82 ALA A O 1
ATOM 678 N N . VAL A 1 83 ? 22.650 1.069 -22.359 1.00 54.22 83 VAL A N 1
ATOM 679 C CA . VAL A 1 83 ? 21.465 0.231 -22.286 1.00 54.22 83 VAL A CA 1
ATOM 680 C C . VAL A 1 83 ? 21.516 -0.354 -20.881 1.00 54.22 83 VAL A C 1
ATOM 682 O O . VAL A 1 83 ? 22.329 -1.244 -20.628 1.00 54.22 83 VAL A O 1
ATOM 685 N N . GLU A 1 84 ? 20.767 0.228 -19.939 1.00 54.31 84 GLU A N 1
ATOM 686 C CA . GLU A 1 84 ? 20.662 -0.307 -18.591 1.00 54.31 84 GLU A CA 1
ATOM 687 C C . GLU A 1 84 ? 20.108 -1.712 -18.778 1.00 54.31 84 GLU A C 1
ATOM 689 O O . GLU A 1 84 ? 18.934 -1.898 -19.097 1.00 54.31 84 GLU A O 1
ATOM 694 N N . GLU A 1 85 ? 20.987 -2.713 -18.698 1.00 57.94 85 GLU A N 1
ATOM 695 C CA . GLU A 1 85 ? 20.573 -4.103 -18.659 1.00 57.94 85 GLU A CA 1
ATOM 696 C C . GLU A 1 85 ? 19.556 -4.194 -17.522 1.00 57.94 85 GLU A C 1
ATOM 698 O O . GLU A 1 85 ? 19.921 -3.958 -16.366 1.00 57.94 85 GLU A O 1
ATOM 703 N N . GLU A 1 86 ? 18.287 -4.467 -17.857 1.00 60.06 86 GLU A N 1
ATOM 704 C CA . GLU A 1 86 ? 17.223 -4.682 -16.880 1.00 60.06 86 GLU A CA 1
ATOM 705 C C . GLU A 1 86 ? 17.728 -5.730 -15.892 1.00 60.06 86 GLU A C 1
ATOM 707 O O . GLU A 1 86 ? 17.816 -6.927 -16.195 1.00 60.06 86 GLU A O 1
ATOM 712 N N . LYS A 1 87 ? 18.158 -5.265 -14.716 1.00 71.06 87 LYS A N 1
ATOM 713 C CA . LYS A 1 87 ? 18.664 -6.160 -13.689 1.00 71.06 87 LYS A CA 1
ATOM 714 C C . LYS A 1 87 ? 17.519 -7.095 -13.323 1.00 71.06 87 LYS A C 1
ATOM 716 O O . LYS A 1 87 ? 16.406 -6.621 -13.092 1.00 71.06 87 LYS A O 1
ATOM 721 N N . PRO A 1 88 ? 17.771 -8.411 -13.248 1.00 81.38 88 PRO A N 1
ATOM 722 C CA . PRO A 1 88 ? 16.744 -9.339 -12.814 1.00 81.38 88 PRO A CA 1
ATOM 723 C C . PRO A 1 88 ? 16.250 -8.918 -11.428 1.00 81.38 88 PRO A C 1
ATOM 725 O O . PRO A 1 88 ? 17.060 -8.591 -10.557 1.00 81.38 88 PRO A O 1
ATOM 728 N N . LEU A 1 89 ? 14.929 -8.923 -11.243 1.00 86.38 89 LEU A N 1
ATOM 729 C CA . LEU A 1 89 ? 14.295 -8.559 -9.981 1.00 86.38 89 LEU A CA 1
ATOM 730 C C . LEU A 1 89 ? 14.850 -9.427 -8.843 1.00 86.38 89 LEU A C 1
ATOM 732 O O . LEU A 1 89 ? 14.690 -10.651 -8.842 1.00 86.38 89 LEU A O 1
ATOM 736 N N . ASP A 1 90 ? 15.476 -8.792 -7.855 1.00 93.88 90 ASP A N 1
ATOM 737 C CA . ASP A 1 90 ? 15.867 -9.461 -6.617 1.00 93.88 90 ASP A CA 1
ATOM 738 C C . ASP A 1 90 ? 14.653 -9.543 -5.689 1.00 93.88 90 ASP A C 1
ATOM 740 O O . ASP A 1 90 ? 14.375 -8.645 -4.896 1.00 93.88 90 ASP A O 1
ATOM 744 N N . VAL A 1 91 ? 13.912 -10.644 -5.812 1.00 95.25 91 VAL A N 1
ATOM 745 C CA . VAL A 1 91 ? 12.667 -10.872 -5.071 1.00 95.25 91 VAL A CA 1
ATOM 746 C C . VAL A 1 91 ? 12.862 -10.742 -3.559 1.00 95.25 91 VAL A C 1
ATOM 748 O O . VAL A 1 91 ? 11.988 -10.204 -2.883 1.00 95.25 91 VAL A O 1
ATOM 751 N N . GLU A 1 92 ? 13.977 -11.222 -3.002 1.00 96.06 92 GLU A N 1
ATOM 752 C CA . GLU A 1 92 ? 14.177 -11.197 -1.548 1.00 96.06 92 GLU A CA 1
ATOM 753 C C . GLU A 1 92 ? 14.472 -9.776 -1.056 1.00 96.06 92 GLU A C 1
ATOM 755 O O . GLU A 1 92 ? 13.958 -9.353 -0.016 1.00 96.06 92 GLU A O 1
ATOM 760 N N . GLU A 1 93 ? 15.237 -9.012 -1.835 1.00 95.81 93 GLU A N 1
ATOM 761 C CA . GLU A 1 93 ? 15.472 -7.595 -1.575 1.00 95.81 93 GLU A CA 1
ATOM 762 C C . GLU A 1 93 ? 14.174 -6.783 -1.676 1.00 95.81 93 GLU A C 1
ATOM 764 O O . GLU A 1 93 ? 13.844 -6.038 -0.752 1.00 95.81 93 GLU A O 1
ATOM 769 N N . THR A 1 94 ? 13.379 -6.984 -2.731 1.00 96.12 94 THR A N 1
ATOM 770 C CA . THR A 1 94 ? 12.073 -6.330 -2.900 1.00 96.12 94 THR A CA 1
ATOM 771 C C . THR A 1 94 ? 11.134 -6.644 -1.733 1.00 96.12 94 THR A C 1
ATOM 773 O O . THR A 1 94 ? 10.515 -5.736 -1.172 1.00 96.12 94 THR A O 1
ATOM 776 N N . LYS A 1 95 ? 11.066 -7.912 -1.297 1.00 97.81 95 LYS A N 1
ATOM 777 C CA . LYS A 1 95 ? 10.294 -8.308 -0.106 1.00 97.81 95 LYS A CA 1
ATOM 778 C C . LYS A 1 95 ? 10.776 -7.587 1.147 1.00 97.81 95 LYS A C 1
ATOM 780 O O . LYS A 1 95 ? 9.953 -7.170 1.962 1.00 97.81 95 LYS A O 1
ATOM 785 N N . ARG A 1 96 ? 12.093 -7.441 1.324 1.00 97.62 96 ARG A N 1
ATOM 786 C CA . ARG A 1 96 ? 12.673 -6.726 2.468 1.00 97.62 96 ARG A CA 1
ATOM 787 C C . ARG A 1 96 ? 12.280 -5.251 2.456 1.00 97.62 96 ARG A C 1
ATOM 789 O O . ARG A 1 96 ? 11.769 -4.775 3.465 1.00 97.62 96 ARG A O 1
ATOM 796 N N . ILE A 1 97 ? 12.469 -4.562 1.329 1.00 96.94 97 ILE A N 1
ATOM 797 C CA . ILE A 1 97 ? 12.121 -3.141 1.167 1.00 96.94 97 ILE A CA 1
ATOM 798 C C . ILE A 1 97 ? 10.638 -2.921 1.475 1.00 96.94 97 ILE A C 1
ATOM 800 O O . ILE A 1 97 ? 10.301 -2.079 2.309 1.00 96.94 97 ILE A O 1
ATOM 804 N N . CYS A 1 98 ? 9.765 -3.728 0.866 1.00 97.62 98 CYS A N 1
ATOM 805 C CA . CYS A 1 98 ? 8.324 -3.649 1.076 1.00 97.62 98 CYS A CA 1
ATOM 806 C C . CYS A 1 98 ? 7.950 -3.875 2.546 1.00 97.62 98 CYS A C 1
ATOM 808 O O . CYS A 1 98 ? 7.261 -3.060 3.156 1.00 97.62 98 CYS A O 1
ATOM 810 N N . ARG A 1 99 ? 8.463 -4.946 3.162 1.00 97.88 99 ARG A N 1
ATOM 811 C CA . ARG A 1 99 ? 8.178 -5.275 4.564 1.00 97.88 99 ARG A CA 1
ATOM 812 C C . ARG A 1 99 ? 8.632 -4.173 5.519 1.00 97.88 99 ARG A C 1
ATOM 814 O O . ARG A 1 99 ? 7.899 -3.830 6.447 1.00 97.88 99 ARG A O 1
ATOM 821 N N . ASP A 1 100 ? 9.819 -3.615 5.306 1.00 97.69 100 ASP A N 1
ATOM 822 C CA . ASP A 1 100 ? 10.349 -2.532 6.134 1.00 97.69 100 ASP A CA 1
ATOM 823 C C . ASP A 1 100 ? 9.515 -1.256 5.987 1.00 97.69 100 ASP A C 1
ATOM 825 O O . ASP A 1 100 ? 9.245 -0.578 6.982 1.00 97.69 100 ASP A O 1
ATOM 829 N N . HIS A 1 101 ? 9.075 -0.937 4.767 1.00 96.56 101 HIS A N 1
ATOM 830 C CA . HIS A 1 101 ? 8.188 0.193 4.514 1.00 96.56 101 HIS A CA 1
ATOM 831 C C . HIS A 1 101 ? 6.821 0.006 5.188 1.00 96.56 101 HIS A C 1
ATOM 833 O O . HIS A 1 101 ? 6.404 0.852 5.983 1.00 96.56 101 HIS A O 1
ATOM 839 N N . LEU A 1 102 ? 6.157 -1.128 4.955 1.00 96.38 102 LEU A N 1
ATOM 840 C CA . LEU A 1 102 ? 4.843 -1.429 5.527 1.00 96.38 102 LEU A CA 1
ATOM 841 C C . LEU A 1 102 ? 4.872 -1.467 7.059 1.00 96.38 102 LEU A C 1
ATOM 843 O O . LEU A 1 102 ? 3.954 -0.966 7.704 1.00 96.38 102 LEU A O 1
ATOM 847 N N . ASN A 1 103 ? 5.939 -1.993 7.669 1.00 96.31 103 ASN A N 1
ATOM 848 C CA . ASN A 1 103 ? 6.099 -1.945 9.124 1.00 96.31 103 ASN A CA 1
ATOM 849 C C . ASN A 1 103 ? 6.193 -0.506 9.643 1.00 96.31 103 ASN A C 1
ATOM 851 O O . ASN A 1 103 ? 5.520 -0.172 10.617 1.00 96.31 103 ASN A O 1
ATOM 855 N N . LYS A 1 104 ? 6.964 0.366 8.975 1.00 93.25 104 LYS A N 1
ATOM 856 C CA . LYS A 1 104 ? 7.023 1.794 9.329 1.00 93.25 104 LYS A CA 1
ATOM 857 C C . LYS A 1 104 ? 5.652 2.458 9.198 1.00 93.25 104 LYS A C 1
ATOM 859 O O . LYS A 1 104 ? 5.270 3.218 10.084 1.00 93.25 104 LYS A O 1
ATOM 864 N N . ARG A 1 105 ? 4.891 2.148 8.141 1.00 90.88 105 ARG A N 1
ATOM 865 C CA . ARG A 1 105 ? 3.511 2.636 7.966 1.00 90.88 105 ARG A CA 1
ATOM 866 C C . ARG A 1 105 ? 2.611 2.191 9.114 1.00 90.88 105 ARG A C 1
ATOM 868 O O . ARG A 1 105 ? 1.980 3.031 9.746 1.00 90.88 105 ARG A O 1
ATOM 875 N N . ILE A 1 106 ? 2.613 0.901 9.451 1.00 93.06 106 ILE A N 1
ATOM 876 C CA . ILE A 1 106 ? 1.834 0.362 10.576 1.00 93.06 106 ILE A CA 1
ATOM 877 C C . ILE A 1 106 ? 2.192 1.075 11.884 1.00 93.06 106 ILE A C 1
ATOM 879 O O . ILE A 1 106 ? 1.299 1.389 12.667 1.00 93.06 106 ILE A O 1
ATOM 883 N N . GLU A 1 107 ? 3.475 1.341 12.140 1.00 92.12 107 GLU A N 1
ATOM 884 C CA . GLU A 1 107 ? 3.905 2.069 13.337 1.00 92.12 107 GLU A CA 1
ATOM 885 C C . GLU A 1 107 ? 3.353 3.497 13.379 1.00 92.12 107 GLU A C 1
ATOM 887 O O . GLU A 1 107 ? 2.777 3.880 14.398 1.00 92.12 107 GLU A O 1
ATOM 892 N N . ILE A 1 108 ? 3.459 4.248 12.276 1.00 86.88 108 ILE A N 1
ATOM 893 C CA . ILE A 1 108 ? 2.926 5.615 12.158 1.00 86.88 108 ILE A CA 1
ATOM 894 C C . ILE A 1 108 ? 1.415 5.633 12.423 1.00 86.88 108 ILE A C 1
ATOM 896 O O . ILE A 1 108 ? 0.940 6.415 13.252 1.00 86.88 108 ILE A O 1
ATOM 900 N N . LEU A 1 109 ? 0.677 4.733 11.767 1.00 87.00 109 LEU A N 1
ATOM 901 C CA . LEU A 1 109 ? -0.782 4.647 11.855 1.00 87.00 109 LEU A CA 1
ATOM 902 C C . LEU A 1 109 ? -1.241 4.221 13.252 1.00 87.00 109 LEU A C 1
ATOM 904 O O . LEU A 1 109 ? -2.177 4.792 13.805 1.00 87.00 109 LEU A O 1
ATOM 908 N N . ARG A 1 110 ? -0.553 3.251 13.864 1.00 86.88 110 ARG A N 1
ATOM 909 C CA . ARG A 1 110 ? -0.861 2.769 15.217 1.00 86.88 110 ARG A CA 1
ATOM 910 C C . ARG A 1 110 ? -0.625 3.835 16.282 1.00 86.88 110 ARG A C 1
ATOM 912 O O . ARG A 1 110 ? -1.343 3.871 17.276 1.00 86.88 110 ARG A O 1
ATOM 919 N N . GLU A 1 111 ? 0.406 4.660 16.122 1.00 86.81 111 GLU A N 1
ATOM 920 C CA . GLU A 1 111 ? 0.720 5.720 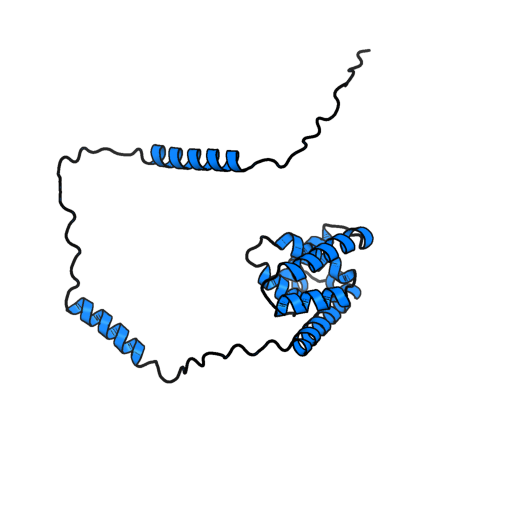17.081 1.00 86.81 111 GLU A CA 1
ATOM 921 C C . GLU A 1 111 ? -0.254 6.903 17.005 1.00 86.81 111 GLU A C 1
ATOM 923 O O . GLU A 1 111 ? -0.236 7.745 17.902 1.00 86.81 111 GLU A O 1
ATOM 928 N N . GLY A 1 112 ? -1.088 6.985 15.959 1.00 76.88 112 GLY A N 1
ATOM 929 C CA . GLY A 1 112 ? -2.066 8.064 15.792 1.00 76.88 112 GLY A CA 1
ATOM 930 C C . GLY A 1 112 ? -1.420 9.450 15.710 1.00 76.88 112 GLY A C 1
ATOM 931 O O . GLY A 1 112 ? -2.073 10.464 15.956 1.00 76.88 112 GLY A O 1
ATOM 932 N N . LYS A 1 113 ? -0.120 9.523 15.381 1.00 70.25 113 LYS A N 1
ATOM 933 C CA . LYS A 1 113 ? 0.642 10.785 15.326 1.00 70.25 113 LYS A CA 1
ATOM 934 C C . LYS A 1 113 ? 0.024 11.794 14.362 1.00 70.25 113 LYS A C 1
ATOM 936 O O . LYS A 1 113 ? 0.169 12.997 14.551 1.00 70.25 113 LYS A O 1
ATOM 941 N N . GLU A 1 114 ? -0.685 11.300 13.356 1.00 70.94 114 GLU A N 1
ATOM 942 C CA . GLU A 1 114 ? -1.265 12.103 12.288 1.00 70.94 114 GLU A CA 1
ATOM 943 C C . GLU A 1 114 ? -2.635 12.710 12.649 1.00 70.94 114 GLU A C 1
ATOM 945 O O . GLU A 1 114 ? -3.137 13.579 11.936 1.00 70.94 114 GLU A O 1
ATOM 950 N N . GLU A 1 115 ? -3.234 12.312 13.778 1.00 69.44 115 GLU A N 1
ATOM 951 C CA . GLU A 1 115 ? -4.542 12.819 14.220 1.00 69.44 115 GLU A CA 1
ATOM 952 C C . GLU A 1 115 ? -4.471 14.248 14.785 1.00 69.44 115 GLU A C 1
ATOM 954 O O . GLU A 1 115 ? -5.470 14.966 14.776 1.00 69.44 115 GLU A O 1
ATOM 959 N N . ASN A 1 116 ? -3.289 14.690 15.232 1.00 74.88 116 ASN A N 1
ATOM 960 C CA . ASN A 1 116 ? -3.083 15.980 15.907 1.00 74.88 116 ASN A CA 1
ATOM 961 C C . ASN A 1 116 ? -2.129 16.925 15.160 1.00 74.88 116 ASN A C 1
ATOM 963 O O . ASN A 1 116 ? -1.479 17.767 15.780 1.00 74.88 116 ASN A O 1
ATOM 967 N N . LEU A 1 117 ? -2.026 16.787 13.838 1.00 81.88 117 LEU A N 1
ATOM 968 C C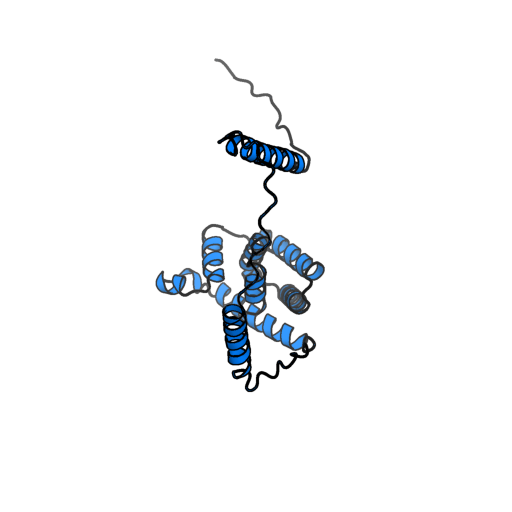A . LEU A 1 117 ? -1.164 17.647 13.027 1.00 81.88 117 LEU A CA 1
ATOM 969 C C . LEU A 1 117 ? -1.710 19.077 12.964 1.00 81.88 117 LEU A C 1
ATOM 971 O O . LEU A 1 117 ? -2.902 19.302 12.741 1.00 81.88 117 LEU A O 1
ATOM 975 N N . SER A 1 118 ? -0.821 20.057 13.114 1.00 85.06 118 SER A N 1
ATOM 976 C CA . SER A 1 118 ? -1.118 21.442 12.751 1.00 85.06 118 SER A CA 1
ATOM 977 C C . SER A 1 118 ? -1.312 21.574 11.236 1.00 85.06 118 SER A C 1
ATOM 979 O O . SER A 1 118 ? -0.830 20.747 10.465 1.00 85.06 118 SER A O 1
ATOM 981 N N . ASN A 1 119 ? -1.963 22.650 10.782 1.00 85.62 119 ASN A N 1
ATOM 982 C CA . ASN A 1 119 ? -2.162 22.884 9.344 1.00 85.62 119 ASN A CA 1
ATOM 983 C C . ASN A 1 119 ? -0.835 22.911 8.563 1.00 85.62 119 ASN A C 1
ATOM 985 O O . ASN A 1 119 ? -0.771 22.393 7.459 1.00 85.62 119 ASN A O 1
ATOM 989 N N . ILE A 1 120 ? 0.234 23.460 9.153 1.00 87.94 120 ILE A N 1
ATOM 990 C CA . ILE A 1 120 ? 1.560 23.517 8.516 1.00 87.94 120 ILE A CA 1
ATOM 991 C C . ILE A 1 120 ? 2.148 22.109 8.360 1.00 87.94 120 ILE A C 1
ATOM 993 O O . ILE A 1 120 ? 2.709 21.787 7.316 1.00 87.94 120 ILE A O 1
ATOM 997 N N . GLU A 1 121 ? 2.020 21.269 9.388 1.00 86.62 121 GLU A N 1
ATOM 998 C CA . GLU A 1 121 ? 2.503 19.886 9.339 1.00 86.62 121 GLU A CA 1
ATOM 999 C C . GLU A 1 121 ? 1.681 19.057 8.352 1.00 86.62 121 GLU A C 1
ATOM 1001 O O . GLU A 1 121 ? 2.258 18.332 7.546 1.00 86.62 121 GLU A O 1
ATOM 1006 N N . PHE A 1 122 ? 0.356 19.224 8.345 1.00 86.81 122 PHE A N 1
ATOM 1007 C CA . PHE A 1 122 ? -0.527 18.589 7.372 1.00 86.81 122 PHE A CA 1
ATOM 1008 C C . PHE A 1 122 ? -0.159 18.980 5.938 1.00 86.81 122 PHE A C 1
ATOM 1010 O O . PHE A 1 122 ? 0.020 18.103 5.100 1.00 86.81 122 PHE A O 1
ATOM 1017 N N . ASP A 1 123 ? 0.035 20.270 5.659 1.00 85.88 123 ASP A N 1
ATOM 1018 C CA . ASP A 1 123 ? 0.394 20.756 4.322 1.00 85.88 123 ASP A CA 1
ATOM 1019 C C . ASP A 1 123 ? 1.766 20.247 3.855 1.00 85.88 123 ASP A C 1
ATOM 1021 O O . ASP A 1 123 ? 1.996 20.141 2.650 1.00 85.88 123 ASP A O 1
ATOM 1025 N N . SER A 1 124 ? 2.657 19.896 4.787 1.00 87.38 124 SER A N 1
ATOM 1026 C CA . SER A 1 124 ? 3.971 19.318 4.488 1.00 87.38 124 SER A CA 1
ATOM 1027 C C . SER A 1 124 ? 3.950 17.816 4.190 1.00 87.38 124 SER A C 1
ATOM 1029 O O . SER A 1 124 ? 4.948 17.286 3.697 1.00 87.38 124 SER A O 1
ATOM 1031 N N . LEU A 1 125 ? 2.839 17.127 4.472 1.00 84.75 125 LEU A N 1
ATOM 1032 C CA . LEU A 1 125 ? 2.711 15.702 4.190 1.00 84.75 125 LEU A CA 1
ATOM 1033 C C . LEU A 1 125 ? 2.698 15.422 2.679 1.00 84.75 125 LEU A C 1
ATOM 1035 O O . LEU A 1 125 ? 2.210 16.247 1.893 1.00 84.75 125 LEU A O 1
ATOM 1039 N N . PRO A 1 126 ? 3.146 14.221 2.266 1.00 83.75 126 PRO A N 1
ATOM 1040 C CA . PRO A 1 126 ? 2.890 13.710 0.928 1.00 83.75 126 PRO A CA 1
ATOM 1041 C C . PRO A 1 126 ? 1.408 13.836 0.564 1.00 83.75 126 PRO A C 1
ATOM 1043 O O . PRO A 1 126 ? 0.526 13.617 1.396 1.00 83.75 126 PRO A O 1
ATOM 1046 N N . LEU A 1 127 ? 1.120 14.166 -0.699 1.00 82.69 127 LEU A N 1
ATOM 1047 C CA . LEU A 1 127 ? -0.256 14.353 -1.174 1.00 82.69 127 LEU A CA 1
ATOM 1048 C C . LEU A 1 127 ? -1.148 13.151 -0.828 1.00 82.69 127 LEU A C 1
ATOM 1050 O O . LEU A 1 127 ? -2.277 13.340 -0.384 1.00 82.69 127 LEU A O 1
ATOM 1054 N N . ILE A 1 128 ? -0.619 11.939 -0.993 1.00 81.81 128 ILE A N 1
ATOM 1055 C CA . ILE A 1 128 ? -1.336 10.695 -0.718 1.00 81.81 128 ILE A CA 1
ATOM 1056 C C . ILE A 1 128 ? -1.731 10.560 0.759 1.00 81.81 128 ILE A C 1
ATOM 1058 O O . ILE A 1 128 ? -2.861 10.180 1.057 1.00 81.81 128 ILE A O 1
ATOM 1062 N N . ASP A 1 129 ? -0.859 10.974 1.683 1.00 84.94 129 ASP A N 1
ATOM 1063 C CA . ASP A 1 129 ? -1.147 10.966 3.118 1.00 84.94 129 ASP A CA 1
ATOM 1064 C C . ASP A 1 129 ? -2.205 12.001 3.490 1.00 84.94 129 ASP A C 1
ATOM 1066 O O . ASP A 1 129 ? -3.096 11.699 4.283 1.00 84.94 129 ASP A O 1
ATOM 1070 N N . ARG A 1 130 ? -2.161 13.193 2.880 1.00 86.69 130 ARG A N 1
ATOM 1071 C CA . ARG A 1 130 ? -3.199 14.219 3.078 1.00 86.69 130 ARG A CA 1
ATOM 1072 C C . ARG A 1 130 ? -4.564 13.722 2.625 1.00 86.69 130 ARG A C 1
ATOM 1074 O O . ARG A 1 130 ? -5.517 13.787 3.395 1.00 86.69 130 ARG A O 1
ATOM 1081 N N . MET A 1 131 ? -4.638 13.174 1.413 1.00 82.50 131 MET A N 1
ATOM 1082 C CA . MET A 1 131 ? -5.885 12.654 0.848 1.00 82.50 131 MET A CA 1
ATOM 1083 C C . MET A 1 131 ? -6.434 11.481 1.666 1.00 82.50 131 MET A C 1
ATOM 1085 O O . MET A 1 131 ? -7.633 11.423 1.933 1.00 82.50 131 MET A O 1
ATOM 1089 N N . ARG A 1 132 ? -5.565 10.569 2.120 1.00 84.69 132 ARG A N 1
ATOM 1090 C CA . ARG A 1 132 ? -5.958 9.478 3.019 1.00 84.69 132 ARG A CA 1
ATOM 1091 C C . ARG A 1 132 ? -6.466 10.019 4.357 1.00 84.69 132 ARG A C 1
ATOM 1093 O O . ARG A 1 132 ? -7.490 9.547 4.835 1.00 84.69 132 ARG A O 1
ATOM 1100 N N . LEU A 1 133 ? -5.796 11.000 4.962 1.00 86.00 133 LEU A N 1
ATOM 1101 C CA . LEU A 1 133 ? -6.253 11.604 6.218 1.00 86.00 133 LEU A CA 1
ATOM 1102 C C . LEU A 1 133 ? -7.622 12.259 6.070 1.00 86.00 133 LEU A C 1
ATOM 1104 O O . LEU A 1 133 ? -8.483 12.040 6.917 1.00 86.00 133 LEU A O 1
ATOM 1108 N N . GLU A 1 134 ? -7.832 13.028 5.003 1.00 84.25 134 GLU A N 1
ATOM 1109 C CA . GLU A 1 134 ? -9.138 13.608 4.669 1.00 84.25 134 GLU A CA 1
ATOM 1110 C C . GLU A 1 134 ? -10.199 12.512 4.546 1.00 84.25 134 GLU A C 1
ATOM 1112 O O . GLU A 1 134 ? -11.226 12.573 5.221 1.00 84.25 134 GLU A O 1
ATOM 1117 N N . PHE A 1 135 ? -9.897 11.447 3.799 1.00 82.69 135 PHE A N 1
ATOM 1118 C CA . PHE A 1 135 ? -10.773 10.290 3.661 1.00 82.69 135 PHE A CA 1
ATOM 1119 C C . PHE A 1 135 ? -11.089 9.630 5.019 1.00 82.69 135 PHE A C 1
ATOM 1121 O O . PHE A 1 135 ? -12.248 9.455 5.375 1.00 82.69 135 PHE A O 1
ATOM 1128 N N . THR A 1 136 ? -10.089 9.318 5.842 1.00 82.25 136 THR A N 1
ATOM 1129 C CA . THR A 1 136 ? -10.314 8.661 7.146 1.00 82.25 136 THR A CA 1
ATOM 1130 C C . THR A 1 136 ? -11.014 9.543 8.182 1.00 82.25 136 THR A C 1
ATOM 1132 O O . THR A 1 136 ? -11.626 9.016 9.105 1.00 82.25 136 THR A O 1
ATOM 1135 N N . LYS A 1 137 ? -10.948 10.875 8.052 1.00 81.38 137 LYS A N 1
ATOM 1136 C CA . LYS A 1 137 ? -11.676 11.810 8.927 1.00 81.38 137 LYS A CA 1
ATOM 1137 C C . LYS A 1 137 ? -13.161 11.886 8.585 1.00 81.38 137 LYS A C 1
ATOM 1139 O O . LYS A 1 137 ? -13.975 12.117 9.475 1.00 81.38 137 LYS A O 1
ATOM 1144 N N . GLU A 1 138 ? -13.507 11.741 7.310 1.00 78.50 138 GLU A N 1
ATOM 1145 C CA . GLU A 1 138 ? -14.895 11.797 6.844 1.00 78.50 138 GLU A CA 1
ATOM 1146 C C . GLU A 1 138 ? -15.652 10.482 7.066 1.00 78.50 138 GLU A C 1
ATOM 1148 O O . GLU A 1 138 ? -16.875 10.500 7.217 1.00 78.50 138 GLU A O 1
ATOM 1153 N N . TYR A 1 139 ? -14.937 9.355 7.110 1.00 75.75 139 TYR A N 1
ATOM 1154 C CA . TYR A 1 139 ? -15.527 8.023 7.179 1.00 75.75 139 TYR A CA 1
ATOM 1155 C C . TYR A 1 139 ? -15.066 7.267 8.427 1.00 75.75 139 TYR A C 1
ATOM 1157 O O . TYR A 1 139 ? -13.897 6.905 8.560 1.00 75.75 139 TYR A O 1
ATOM 1165 N N . GLU A 1 140 ? -16.012 6.952 9.313 1.00 79.12 140 GLU A N 1
ATOM 1166 C CA . GLU A 1 140 ? -15.800 5.901 10.308 1.00 79.12 140 GLU A CA 1
ATOM 1167 C C . GLU A 1 140 ? -15.669 4.557 9.583 1.00 79.12 140 GLU A C 1
ATOM 1169 O O . GLU A 1 140 ? -16.483 4.224 8.717 1.00 79.12 140 GLU A O 1
ATOM 1174 N N . TRP A 1 141 ? -14.636 3.790 9.923 1.00 82.00 141 TRP A N 1
ATOM 1175 C CA . TRP A 1 141 ? -14.358 2.499 9.307 1.00 82.00 141 TRP A CA 1
ATOM 1176 C C . TRP A 1 141 ? -14.275 1.403 10.368 1.00 82.00 141 TRP A C 1
ATOM 1178 O O . TRP A 1 141 ? -13.702 1.595 11.441 1.00 82.00 141 TRP A O 1
ATOM 1188 N N . ASP A 1 142 ? -14.843 0.241 10.051 1.00 87.56 142 ASP A N 1
ATOM 1189 C CA . ASP A 1 142 ? -14.705 -0.979 10.841 1.00 87.56 142 ASP A CA 1
ATOM 1190 C C . ASP A 1 142 ? -13.797 -1.959 10.094 1.00 87.56 142 ASP A C 1
ATOM 1192 O O . ASP A 1 142 ? -14.080 -2.355 8.961 1.00 87.56 142 ASP A O 1
ATOM 1196 N N . ALA A 1 143 ? -12.715 -2.380 10.749 1.00 89.12 143 ALA A N 1
ATOM 1197 C CA . ALA A 1 143 ? -11.807 -3.399 10.239 1.00 89.12 143 ALA A CA 1
ATOM 1198 C C . ALA A 1 143 ? -12.546 -4.687 9.835 1.00 89.12 143 ALA A C 1
ATOM 1200 O O . ALA A 1 143 ? -12.179 -5.318 8.847 1.00 89.12 143 ALA A O 1
ATOM 1201 N N . SER A 1 144 ? -13.604 -5.065 10.562 1.00 92.12 144 SER A N 1
ATOM 1202 C CA . SER A 1 144 ? -14.346 -6.303 10.299 1.00 92.12 144 SER A CA 1
ATOM 1203 C C . SER A 1 144 ? -15.085 -6.295 8.953 1.00 92.12 144 SER A C 1
ATOM 1205 O O . SER A 1 144 ? -15.233 -7.345 8.323 1.00 92.12 144 SER A O 1
ATOM 1207 N N . GLU A 1 145 ? -15.488 -5.111 8.488 1.00 92.38 145 GLU A N 1
ATOM 1208 C CA . GLU A 1 145 ? -16.153 -4.901 7.200 1.00 92.38 145 GLU A CA 1
ATOM 1209 C C . GLU A 1 145 ? -15.147 -4.580 6.088 1.00 92.38 145 GLU A C 1
ATOM 1211 O O . GLU A 1 145 ? -15.294 -5.043 4.956 1.00 92.38 145 GLU A O 1
ATOM 1216 N N . LEU A 1 146 ? -14.107 -3.808 6.418 1.00 92.19 146 LEU A N 1
ATOM 1217 C CA . LEU A 1 146 ? -13.127 -3.298 5.465 1.00 92.19 146 LEU A CA 1
ATOM 1218 C C . LEU A 1 146 ? -12.099 -4.352 5.041 1.00 92.19 146 LEU A C 1
ATOM 1220 O O . LEU A 1 146 ? -11.807 -4.488 3.852 1.00 92.19 146 LEU A O 1
ATOM 1224 N N . ASP A 1 147 ? -11.557 -5.112 5.995 1.00 95.19 147 ASP A N 1
ATOM 1225 C CA . ASP A 1 147 ? -10.450 -6.039 5.743 1.00 95.19 147 ASP A CA 1
ATOM 1226 C C . ASP A 1 147 ? -10.772 -7.106 4.686 1.00 95.19 147 ASP A C 1
ATOM 1228 O O . ASP A 1 147 ? -9.908 -7.373 3.849 1.00 95.19 147 ASP A O 1
ATOM 1232 N N . PRO A 1 148 ? -11.978 -7.712 4.647 1.00 97.00 148 PRO A N 1
ATOM 1233 C CA . PRO A 1 148 ? -12.331 -8.646 3.580 1.00 97.00 148 PRO A CA 1
ATOM 1234 C C . PRO A 1 148 ? -12.306 -8.004 2.187 1.00 97.00 148 PRO A C 1
ATOM 1236 O O . PRO A 1 148 ? -11.833 -8.628 1.240 1.00 97.00 148 PRO A O 1
ATOM 1239 N N . ILE A 1 149 ? -12.778 -6.758 2.064 1.00 96.12 149 ILE A N 1
ATOM 1240 C CA . ILE A 1 149 ? -12.812 -6.016 0.793 1.00 96.12 149 ILE A CA 1
ATOM 1241 C C . ILE A 1 149 ? -11.386 -5.715 0.328 1.00 96.12 149 ILE A C 1
ATOM 1243 O O . ILE A 1 149 ? -11.047 -5.912 -0.838 1.00 96.12 149 ILE A O 1
ATOM 1247 N N . VAL A 1 150 ? -10.538 -5.261 1.251 1.00 96.50 150 VAL A N 1
ATOM 1248 C CA . VAL A 1 150 ? -9.144 -4.926 0.955 1.00 96.50 150 VAL A CA 1
ATOM 1249 C C . VAL A 1 150 ? -8.342 -6.174 0.592 1.00 96.50 150 VAL A C 1
ATOM 1251 O O . VAL A 1 150 ? -7.573 -6.142 -0.364 1.00 96.50 150 VAL A O 1
ATOM 1254 N N . ARG A 1 151 ? -8.540 -7.293 1.295 1.00 97.69 151 ARG A N 1
ATOM 1255 C CA . ARG A 1 151 ? -7.873 -8.563 0.967 1.00 97.69 151 ARG A CA 1
ATOM 1256 C C . ARG A 1 151 ? -8.266 -9.081 -0.415 1.00 97.69 151 ARG A C 1
ATOM 1258 O O . ARG A 1 151 ? -7.376 -9.434 -1.178 1.00 97.69 151 ARG A O 1
ATOM 1265 N N . ASP A 1 152 ? -9.551 -9.041 -0.764 1.00 97.75 152 ASP A N 1
ATOM 1266 C CA . ASP A 1 152 ? -10.037 -9.391 -2.110 1.00 97.75 152 ASP A CA 1
ATOM 1267 C C . ASP A 1 152 ? -9.425 -8.477 -3.189 1.00 97.75 152 ASP A C 1
ATOM 1269 O O . ASP A 1 152 ? -9.035 -8.933 -4.264 1.00 97.75 152 ASP A O 1
ATOM 1273 N N . PHE A 1 153 ? -9.264 -7.181 -2.898 1.00 96.44 153 PHE A N 1
ATOM 1274 C CA . PHE A 1 153 ? -8.541 -6.266 -3.781 1.00 96.44 153 PHE A CA 1
ATOM 1275 C C . PHE A 1 153 ? -7.065 -6.661 -3.956 1.00 96.44 153 PHE A C 1
ATOM 1277 O O . PHE A 1 153 ? -6.595 -6.713 -5.095 1.00 96.44 153 PHE A O 1
ATOM 1284 N N . ILE A 1 154 ? -6.356 -6.963 -2.863 1.00 97.56 154 ILE A N 1
ATOM 1285 C CA . ILE A 1 154 ? -4.943 -7.376 -2.878 1.00 97.56 154 ILE A CA 1
ATOM 1286 C C . ILE A 1 154 ? -4.765 -8.665 -3.685 1.00 97.56 154 ILE A C 1
ATOM 1288 O O . ILE A 1 154 ? -3.907 -8.716 -4.562 1.00 97.56 154 ILE A O 1
ATOM 1292 N N . GLU A 1 155 ? -5.595 -9.680 -3.441 1.00 97.88 155 GLU A N 1
ATOM 1293 C CA . GLU A 1 155 ? -5.553 -10.955 -4.169 1.00 97.88 155 GLU A CA 1
ATOM 1294 C C . GLU A 1 155 ? -5.736 -10.740 -5.676 1.00 97.88 155 GLU A C 1
ATOM 1296 O O . GLU A 1 155 ? -4.933 -11.226 -6.471 1.00 97.88 155 GLU A O 1
ATOM 1301 N N . ARG A 1 156 ? -6.696 -9.899 -6.084 1.00 96.62 156 ARG A N 1
ATOM 1302 C CA . ARG A 1 156 ? -6.851 -9.523 -7.498 1.00 96.62 156 ARG A CA 1
ATOM 1303 C C . ARG A 1 156 ? -5.651 -8.767 -8.054 1.00 96.62 156 ARG A C 1
ATOM 1305 O O . ARG A 1 156 ? -5.345 -8.914 -9.229 1.00 96.62 156 ARG A O 1
ATOM 1312 N N . GLN A 1 157 ? -4.981 -7.923 -7.265 1.00 95.00 157 GLN A N 1
ATOM 1313 C CA . GLN A 1 157 ? -3.766 -7.257 -7.749 1.00 95.00 157 GLN A CA 1
ATOM 1314 C C . GLN A 1 157 ? -2.610 -8.237 -7.949 1.00 95.00 157 GLN A C 1
ATOM 1316 O O . GLN A 1 157 ? -1.850 -8.067 -8.895 1.00 95.00 157 GLN A O 1
ATOM 1321 N N . ILE A 1 158 ? -2.508 -9.290 -7.137 1.00 96.88 158 ILE A N 1
ATOM 1322 C CA . ILE A 1 158 ? -1.516 -10.355 -7.342 1.00 96.88 158 ILE A CA 1
ATOM 1323 C C . ILE A 1 158 ? -1.781 -11.106 -8.657 1.00 96.88 158 ILE A C 1
ATOM 1325 O O . ILE A 1 158 ? -0.832 -11.481 -9.339 1.00 96.88 158 ILE A O 1
ATOM 1329 N N . GLU A 1 159 ? -3.049 -11.317 -9.019 1.00 95.88 159 GLU A N 1
ATOM 1330 C CA . GLU A 1 159 ? -3.434 -12.037 -10.242 1.00 95.88 159 GLU A CA 1
ATOM 1331 C C . GLU A 1 159 ? -3.346 -11.177 -11.514 1.00 95.88 159 GLU A C 1
ATOM 1333 O O . GLU A 1 159 ? -2.887 -11.655 -12.551 1.00 95.88 159 GLU A O 1
ATOM 1338 N N . ASP A 1 160 ? -3.785 -9.917 -11.442 1.00 93.12 160 ASP A N 1
ATOM 1339 C CA . ASP A 1 160 ? -3.971 -9.056 -12.617 1.00 93.12 160 ASP A CA 1
ATOM 1340 C C . ASP A 1 160 ? -2.765 -8.148 -12.921 1.00 93.12 160 ASP A C 1
ATOM 1342 O O . ASP A 1 160 ? -2.690 -7.573 -14.013 1.00 93.12 160 ASP A O 1
ATOM 1346 N N . CYS A 1 161 ? -1.858 -7.920 -11.961 1.00 91.44 161 CYS A N 1
ATOM 1347 C CA . CYS A 1 161 ? -0.803 -6.923 -12.129 1.00 91.44 161 CYS A CA 1
ATOM 1348 C C . CYS A 1 161 ? 0.317 -7.434 -13.057 1.00 91.44 161 CYS A C 1
ATOM 1350 O O . CYS A 1 161 ? 0.918 -8.467 -12.777 1.00 91.44 161 CYS A O 1
ATOM 1352 N N . PRO A 1 162 ? 0.664 -6.696 -14.131 1.00 91.44 162 PRO A N 1
ATOM 1353 C CA . PRO A 1 162 ? 1.725 -7.085 -15.060 1.00 91.44 162 PRO A CA 1
ATOM 1354 C C . PRO A 1 162 ? 3.148 -6.818 -14.541 1.00 91.44 162 PRO A C 1
ATOM 1356 O O . PRO A 1 162 ? 4.101 -7.123 -15.251 1.00 91.44 162 PRO A O 1
ATOM 1359 N N . PHE A 1 163 ? 3.308 -6.201 -13.366 1.00 92.69 163 PHE A N 1
ATOM 1360 C CA . PHE A 1 163 ? 4.611 -5.805 -12.829 1.00 92.69 163 PHE A CA 1
ATOM 1361 C C . PHE A 1 163 ? 5.024 -6.731 -11.688 1.00 92.69 163 PHE A C 1
ATOM 1363 O O . PHE A 1 163 ? 4.430 -6.688 -10.609 1.00 92.69 163 PHE A O 1
ATOM 1370 N N . ASP A 1 164 ? 6.067 -7.531 -11.918 1.00 94.19 164 ASP A N 1
ATOM 1371 C CA . ASP A 1 164 ? 6.548 -8.533 -10.960 1.00 94.19 164 ASP A CA 1
ATOM 1372 C C . ASP A 1 164 ? 6.922 -7.916 -9.606 1.00 94.19 164 ASP A C 1
ATOM 1374 O O . ASP A 1 164 ? 6.590 -8.474 -8.562 1.00 94.19 164 ASP A O 1
ATOM 1378 N N . GLU A 1 165 ? 7.550 -6.735 -9.603 1.00 95.31 165 GLU A N 1
ATOM 1379 C CA . GLU A 1 165 ? 7.885 -6.018 -8.368 1.00 95.31 165 GLU A CA 1
ATOM 1380 C C . GLU A 1 165 ? 6.626 -5.720 -7.546 1.00 95.31 165 GLU A C 1
ATOM 1382 O O . GLU A 1 165 ? 6.534 -6.098 -6.378 1.00 95.31 165 GLU A O 1
ATOM 1387 N N . THR A 1 166 ? 5.611 -5.122 -8.172 1.00 95.88 166 THR A N 1
ATOM 1388 C CA . THR A 1 166 ? 4.326 -4.813 -7.538 1.00 95.88 166 THR A CA 1
ATOM 1389 C C . THR A 1 166 ? 3.621 -6.075 -7.040 1.00 95.88 166 THR A C 1
ATOM 1391 O O . THR A 1 166 ? 3.065 -6.074 -5.941 1.00 95.88 166 THR A O 1
ATOM 1394 N N . VAL A 1 167 ? 3.671 -7.174 -7.803 1.00 97.31 167 VAL A N 1
ATOM 1395 C CA . VAL A 1 167 ? 3.125 -8.474 -7.383 1.00 97.31 167 VAL A CA 1
ATOM 1396 C C . VAL A 1 167 ? 3.828 -8.973 -6.118 1.00 97.31 167 VAL A C 1
ATOM 1398 O O . VAL A 1 167 ? 3.156 -9.379 -5.168 1.00 97.31 167 VAL A O 1
ATOM 1401 N N . VAL A 1 168 ? 5.161 -8.889 -6.054 1.00 97.69 168 VAL A N 1
ATOM 1402 C CA . VAL A 1 168 ? 5.938 -9.227 -4.848 1.00 97.69 168 VAL A CA 1
ATOM 1403 C C . VAL A 1 168 ? 5.554 -8.322 -3.672 1.00 97.69 168 VAL A C 1
ATOM 1405 O O . VAL A 1 168 ? 5.419 -8.807 -2.543 1.00 97.69 168 VAL A O 1
ATOM 1408 N N . GLY A 1 169 ? 5.321 -7.032 -3.923 1.00 97.88 169 GLY A N 1
ATOM 1409 C CA . GLY A 1 169 ? 4.824 -6.085 -2.926 1.00 97.88 169 GLY A CA 1
ATOM 1410 C C . GLY A 1 169 ? 3.471 -6.505 -2.348 1.00 97.88 169 GLY A C 1
ATOM 1411 O O . GLY A 1 169 ? 3.327 -6.633 -1.133 1.00 97.88 169 GLY A O 1
ATOM 1412 N N . TYR A 1 170 ? 2.494 -6.820 -3.200 1.00 98.25 170 TYR A N 1
ATOM 1413 C CA . TYR A 1 170 ? 1.176 -7.275 -2.753 1.00 98.25 170 TYR A CA 1
ATOM 1414 C C . TYR A 1 170 ? 1.201 -8.632 -2.049 1.00 98.25 170 TYR A C 1
ATOM 1416 O O . TYR A 1 170 ? 0.492 -8.812 -1.059 1.00 98.25 170 TYR A O 1
ATOM 1424 N N . GLN A 1 171 ? 2.030 -9.575 -2.501 1.00 98.31 171 GLN A N 1
ATOM 1425 C CA . GLN A 1 171 ? 2.241 -10.840 -1.790 1.00 98.31 171 GLN A CA 1
ATOM 1426 C C . GLN A 1 171 ? 2.794 -10.591 -0.383 1.00 98.31 171 GLN A C 1
ATOM 1428 O O . GLN A 1 171 ? 2.291 -11.155 0.587 1.00 98.31 171 GLN A O 1
ATOM 1433 N N . THR A 1 172 ? 3.781 -9.700 -0.263 1.00 98.00 172 THR A N 1
ATOM 1434 C CA . THR A 1 172 ? 4.363 -9.311 1.029 1.00 98.00 172 THR A CA 1
ATOM 1435 C C . THR A 1 172 ? 3.311 -8.670 1.927 1.00 98.00 172 THR A C 1
ATOM 1437 O O . THR A 1 172 ? 3.159 -9.087 3.074 1.00 98.00 172 THR A O 1
ATOM 1440 N N . LEU A 1 173 ? 2.536 -7.720 1.395 1.00 98.06 173 LEU A N 1
ATOM 1441 C CA . LEU A 1 173 ? 1.424 -7.087 2.098 1.00 98.06 173 LEU A CA 1
ATOM 1442 C C . LEU A 1 173 ? 0.401 -8.115 2.589 1.00 98.06 173 LEU A C 1
ATOM 1444 O O . LEU A 1 173 ? -0.041 -8.023 3.731 1.00 98.06 173 LEU A O 1
ATOM 1448 N N . LEU A 1 174 ? 0.032 -9.093 1.759 1.00 97.81 174 LEU A N 1
ATOM 1449 C CA . LEU A 1 174 ? -0.935 -10.128 2.119 1.00 97.81 174 LEU A CA 1
ATOM 1450 C C . LEU A 1 174 ? -0.415 -11.030 3.249 1.00 97.81 174 LEU A C 1
ATOM 1452 O O . LEU A 1 174 ? -1.163 -11.324 4.186 1.00 97.81 174 LEU A O 1
ATOM 1456 N N . GLU A 1 175 ? 0.862 -11.430 3.184 1.00 97.19 175 GLU A N 1
ATOM 1457 C CA . GLU A 1 175 ? 1.543 -12.233 4.211 1.00 97.19 175 GLU A CA 1
ATOM 1458 C C . GLU A 1 175 ? 1.557 -11.530 5.578 1.00 97.19 175 GLU A C 1
ATOM 1460 O O . GLU A 1 175 ? 1.368 -12.177 6.610 1.00 97.19 175 GLU A O 1
ATOM 1465 N N . MET A 1 176 ? 1.769 -10.209 5.594 1.00 96.50 176 MET A N 1
ATOM 1466 C CA . MET A 1 176 ? 1.902 -9.412 6.821 1.00 96.50 176 MET A CA 1
ATOM 1467 C C . MET A 1 176 ? 0.693 -8.523 7.129 1.00 96.50 176 MET A C 1
ATOM 1469 O O . MET A 1 176 ? 0.800 -7.606 7.947 1.00 96.50 176 MET A O 1
ATOM 1473 N N . TYR A 1 177 ? -0.441 -8.770 6.470 1.00 96.75 177 TYR A N 1
ATOM 1474 C CA . TYR A 1 177 ? -1.564 -7.840 6.465 1.00 96.75 177 TYR A CA 1
ATOM 1475 C C . TYR A 1 177 ? -2.019 -7.474 7.879 1.00 96.75 177 TYR A C 1
ATOM 1477 O O . TYR A 1 177 ? -2.271 -8.339 8.725 1.00 96.75 177 TYR A O 1
ATOM 1485 N N . ASN A 1 178 ? -2.191 -6.174 8.096 1.00 95.75 178 ASN A N 1
ATOM 1486 C CA . ASN A 1 178 ? -2.627 -5.586 9.349 1.00 95.75 178 ASN A CA 1
ATOM 1487 C C . ASN A 1 178 ? -3.772 -4.601 9.081 1.00 95.75 178 ASN A C 1
ATOM 1489 O O . ASN A 1 178 ? -3.663 -3.778 8.176 1.00 95.75 178 ASN A O 1
ATOM 1493 N N . SER A 1 179 ? -4.832 -4.644 9.892 1.00 94.19 179 SER A N 1
ATOM 1494 C CA . SER A 1 179 ? -6.027 -3.805 9.727 1.00 94.19 179 SER A CA 1
ATOM 1495 C C . SER A 1 179 ? -5.745 -2.298 9.759 1.00 94.19 179 SER A C 1
ATOM 1497 O O . SER A 1 179 ? -6.508 -1.535 9.177 1.00 94.19 179 SER A O 1
ATOM 1499 N N . TYR A 1 180 ? -4.638 -1.846 10.370 1.00 92.00 180 TYR A N 1
ATOM 1500 C CA . TYR A 1 180 ? -4.218 -0.438 10.292 1.00 92.00 180 TYR A CA 1
ATOM 1501 C C . TYR A 1 180 ? -3.964 0.027 8.851 1.00 92.00 180 TYR A C 1
ATOM 1503 O O . TYR A 1 180 ? -4.183 1.194 8.550 1.00 92.00 180 TYR A O 1
ATOM 1511 N N . LEU A 1 181 ? -3.547 -0.875 7.956 1.00 92.69 181 LEU A N 1
ATOM 1512 C CA . LEU A 1 181 ? -3.326 -0.578 6.537 1.00 92.69 181 LEU A CA 1
ATOM 1513 C C . LEU A 1 181 ? -4.625 -0.593 5.716 1.00 92.69 181 LEU A C 1
ATOM 1515 O O . LEU A 1 181 ? -4.641 -0.104 4.587 1.00 92.69 181 LEU A O 1
ATOM 1519 N N . GLY A 1 182 ? -5.716 -1.136 6.266 1.00 92.62 182 GLY A N 1
ATOM 1520 C CA . GLY A 1 182 ? -6.992 -1.302 5.569 1.00 92.62 182 GLY A CA 1
ATOM 1521 C C . GLY A 1 182 ? -7.486 -0.017 4.897 1.00 92.62 182 GLY A C 1
ATOM 1522 O O . GLY A 1 182 ? -7.721 -0.033 3.687 1.00 92.62 182 GLY A O 1
ATOM 1523 N N . PRO A 1 183 ? -7.581 1.120 5.612 1.00 90.44 183 PRO A N 1
ATOM 1524 C CA . PRO A 1 183 ? -8.020 2.379 5.014 1.00 90.44 183 PRO A CA 1
ATOM 1525 C C . PRO A 1 183 ? -7.147 2.859 3.852 1.00 90.44 183 PRO A C 1
ATOM 1527 O O . PRO A 1 183 ? -7.670 3.421 2.893 1.00 90.44 183 PRO A O 1
ATOM 1530 N N . GLU A 1 184 ? -5.835 2.620 3.904 1.00 90.50 184 GLU A N 1
ATOM 1531 C CA . GLU A 1 184 ? -4.904 3.058 2.857 1.00 90.50 184 GLU A CA 1
ATOM 1532 C C . GLU A 1 184 ? -5.142 2.296 1.561 1.00 90.50 184 GLU A C 1
ATOM 1534 O O . GLU A 1 184 ? -5.283 2.890 0.494 1.00 90.50 184 GLU A O 1
ATOM 1539 N N . PHE A 1 185 ? -5.252 0.972 1.663 1.00 93.56 185 PHE A N 1
ATOM 1540 C CA . PHE A 1 185 ? -5.460 0.118 0.501 1.00 93.56 185 PHE A CA 1
ATOM 1541 C C . PHE A 1 185 ? -6.910 0.134 0.012 1.00 93.56 185 PHE A C 1
ATOM 1543 O O . PHE A 1 185 ? -7.152 -0.044 -1.181 1.00 93.56 185 PHE A O 1
ATOM 1550 N N . TYR A 1 186 ? -7.876 0.438 0.882 1.00 91.94 186 TYR A N 1
ATOM 1551 C CA . TYR A 1 186 ? -9.234 0.764 0.454 1.00 91.94 186 TYR A CA 1
ATOM 1552 C C . TYR A 1 186 ? -9.267 2.067 -0.347 1.00 91.94 186 TYR A C 1
ATOM 1554 O O . TYR A 1 186 ? -9.872 2.126 -1.417 1.00 91.94 186 TYR A O 1
ATOM 1562 N N . PHE A 1 187 ? -8.580 3.107 0.129 1.00 90.25 187 PHE A N 1
ATOM 1563 C CA . PHE A 1 187 ? -8.458 4.359 -0.607 1.00 90.25 187 PHE A CA 1
ATOM 1564 C C . PHE A 1 187 ? -7.746 4.151 -1.954 1.00 90.25 187 PHE A C 1
ATOM 1566 O O . PHE A 1 187 ? -8.239 4.601 -2.989 1.00 90.25 187 PHE A O 1
ATOM 1573 N N . LEU A 1 188 ? -6.651 3.382 -1.974 1.00 92.06 188 LEU A N 1
ATOM 1574 C CA . LEU A 1 188 ? -5.956 3.004 -3.206 1.00 92.06 188 LEU A CA 1
ATOM 1575 C C . LEU A 1 188 ? -6.889 2.278 -4.189 1.00 92.06 188 LEU A C 1
ATOM 1577 O O . LEU A 1 188 ? -6.918 2.613 -5.373 1.00 92.06 188 LEU A O 1
ATOM 1581 N N . MET A 1 189 ? -7.705 1.334 -3.708 1.00 91.75 189 MET A N 1
ATOM 1582 C CA . MET A 1 189 ? -8.707 0.639 -4.524 1.00 91.75 189 MET A CA 1
ATOM 1583 C C . MET A 1 189 ? -9.685 1.623 -5.187 1.00 91.75 189 MET A C 1
ATOM 1585 O O . MET A 1 189 ? -10.002 1.474 -6.371 1.00 91.75 189 MET A O 1
ATOM 1589 N N . MET A 1 190 ? -10.134 2.654 -4.466 1.00 88.50 190 MET A N 1
ATOM 1590 C CA . MET A 1 190 ? -11.014 3.695 -5.017 1.00 88.50 190 MET A CA 1
ATOM 1591 C C . MET A 1 190 ? -10.328 4.518 -6.119 1.00 88.50 190 MET A C 1
ATOM 1593 O O . MET A 1 190 ? -10.991 4.994 -7.044 1.00 88.50 190 MET A O 1
ATOM 1597 N N . LEU A 1 191 ? -8.998 4.628 -6.073 1.00 87.62 191 LEU A N 1
ATOM 1598 C CA . LEU A 1 191 ? -8.178 5.311 -7.070 1.00 87.62 191 LEU A CA 1
ATOM 1599 C C . LEU A 1 191 ? -7.767 4.436 -8.260 1.00 87.62 191 LEU A C 1
ATOM 1601 O O . LEU A 1 191 ? -7.083 4.940 -9.144 1.00 87.62 191 LEU A O 1
ATOM 1605 N N . LYS A 1 192 ? -8.209 3.174 -8.367 1.00 85.81 192 LYS A N 1
ATOM 1606 C CA . LYS A 1 192 ? -7.783 2.245 -9.440 1.00 85.81 192 LYS A CA 1
ATOM 1607 C C . LYS A 1 192 ? -7.947 2.781 -10.871 1.00 85.81 192 LYS A C 1
ATOM 1609 O O . LYS A 1 192 ? -7.268 2.330 -11.787 1.00 85.81 192 LYS A O 1
ATOM 1614 N N . LYS A 1 193 ? -8.858 3.735 -11.088 1.00 84.50 193 LYS A N 1
ATOM 1615 C CA . LYS A 1 193 ? -9.096 4.372 -12.399 1.00 84.50 193 LYS A CA 1
ATOM 1616 C C . LYS A 1 193 ? -8.405 5.732 -12.572 1.00 84.50 193 LYS A C 1
ATOM 1618 O O . LYS A 1 193 ? -8.571 6.355 -13.618 1.00 84.50 193 LYS A O 1
ATOM 1623 N N . ALA A 1 194 ? -7.695 6.221 -11.560 1.00 83.94 194 ALA A N 1
ATOM 1624 C CA . ALA A 1 194 ? -6.972 7.482 -11.616 1.00 83.94 194 ALA A CA 1
ATOM 1625 C C . ALA A 1 194 ? -5.657 7.323 -12.394 1.00 83.94 194 ALA A C 1
ATOM 1627 O O . ALA A 1 194 ? -5.013 6.278 -12.334 1.00 83.94 194 ALA A O 1
ATOM 1628 N N . TYR A 1 195 ? -5.238 8.383 -13.089 1.00 73.88 195 TYR A N 1
ATOM 1629 C CA . TYR A 1 195 ? -4.003 8.391 -13.885 1.00 73.88 195 TYR A CA 1
ATOM 1630 C C . TYR A 1 195 ? -2.749 8.111 -13.032 1.00 73.88 195 TYR A C 1
ATOM 1632 O O . TYR A 1 195 ? -1.854 7.403 -13.475 1.00 73.88 195 TYR A O 1
ATOM 1640 N N . ASN A 1 196 ? -2.741 8.561 -11.773 1.00 83.00 196 ASN A N 1
ATOM 1641 C CA . ASN A 1 196 ? -1.605 8.414 -10.853 1.00 83.00 196 ASN A CA 1
ATOM 1642 C C . ASN A 1 196 ? -1.688 7.151 -9.976 1.00 83.00 196 ASN A C 1
ATOM 1644 O O . ASN A 1 196 ? -0.976 7.050 -8.981 1.00 83.00 196 ASN A O 1
ATOM 1648 N N . PHE A 1 197 ? -2.572 6.194 -10.289 1.00 89.88 197 PHE A N 1
ATOM 1649 C CA . PHE A 1 197 ? -2.764 4.999 -9.456 1.00 89.88 197 PHE A CA 1
ATOM 1650 C C . PHE A 1 197 ? -1.447 4.266 -9.170 1.00 89.88 197 PHE A C 1
ATOM 1652 O O . PHE A 1 197 ? -1.195 3.894 -8.030 1.00 89.88 197 PHE A O 1
ATOM 1659 N N . ARG A 1 198 ? -0.598 4.115 -10.193 1.00 89.75 198 ARG A N 1
ATOM 1660 C CA . ARG A 1 198 ? 0.689 3.417 -10.082 1.00 89.75 198 ARG A CA 1
ATOM 1661 C C . ARG A 1 198 ? 1.663 4.105 -9.140 1.00 89.75 198 ARG A C 1
ATOM 1663 O O . ARG A 1 198 ? 2.319 3.431 -8.364 1.00 89.75 198 ARG A O 1
ATOM 1670 N N . GLU A 1 199 ? 1.728 5.430 -9.178 1.00 89.50 199 GLU A N 1
ATOM 1671 C CA . GLU A 1 199 ? 2.597 6.191 -8.278 1.00 89.50 199 GLU A CA 1
ATOM 1672 C C . GLU A 1 199 ? 2.174 5.975 -6.822 1.00 89.50 199 GLU A C 1
ATOM 1674 O O . GLU A 1 199 ? 3.006 5.712 -5.962 1.00 89.50 199 GLU A O 1
ATOM 1679 N N . TYR A 1 200 ? 0.868 6.003 -6.543 1.00 90.31 200 TYR A N 1
ATOM 1680 C CA . TYR A 1 200 ? 0.359 5.762 -5.191 1.00 90.31 200 TYR A CA 1
ATOM 1681 C C . TYR A 1 200 ? 0.503 4.310 -4.746 1.00 90.31 200 TYR A C 1
ATOM 1683 O O . TYR A 1 200 ? 0.752 4.052 -3.573 1.00 90.31 200 TYR A O 1
ATOM 1691 N N . GLU A 1 201 ? 0.344 3.368 -5.669 1.00 93.25 201 GLU A N 1
ATOM 1692 C CA . GLU A 1 201 ? 0.549 1.945 -5.424 1.00 93.25 201 GLU A CA 1
ATOM 1693 C C . GLU A 1 201 ? 2.008 1.654 -5.060 1.00 93.25 201 GLU A C 1
ATOM 1695 O O . GLU A 1 201 ? 2.262 1.064 -4.009 1.00 93.25 201 GLU A O 1
ATOM 1700 N N . SER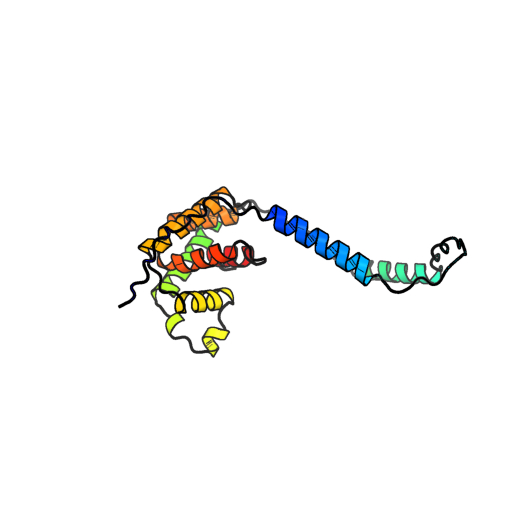 A 1 202 ? 2.961 2.125 -5.868 1.00 93.12 202 SER A N 1
ATOM 1701 C CA . SER A 1 202 ? 4.392 1.985 -5.587 1.00 93.12 202 SER A CA 1
ATOM 1702 C C . SER A 1 202 ? 4.777 2.678 -4.288 1.00 93.12 202 SER A C 1
ATOM 1704 O O . SER A 1 202 ? 5.459 2.083 -3.454 1.00 93.12 202 SER A O 1
ATOM 1706 N N . TRP A 1 203 ? 4.260 3.883 -4.052 1.00 92.75 203 TRP A N 1
ATOM 1707 C CA . TRP A 1 203 ? 4.527 4.605 -2.818 1.00 92.75 203 TRP A CA 1
ATOM 1708 C C . TRP A 1 203 ? 3.993 3.863 -1.587 1.00 92.75 203 TRP A C 1
ATOM 1710 O O . TRP A 1 203 ? 4.701 3.756 -0.593 1.00 92.75 203 TRP A O 1
ATOM 1720 N N . LEU A 1 204 ? 2.779 3.302 -1.637 1.00 93.38 204 LEU A N 1
ATOM 1721 C CA . LEU A 1 204 ? 2.200 2.566 -0.504 1.00 93.38 204 LEU A CA 1
ATOM 1722 C C . LEU A 1 204 ? 2.894 1.225 -0.245 1.00 93.38 204 LEU A C 1
ATOM 1724 O O . LEU A 1 204 ? 2.945 0.767 0.897 1.00 93.38 204 LEU A O 1
ATOM 1728 N N . LEU A 1 205 ? 3.395 0.568 -1.291 1.00 96.06 205 LEU A N 1
ATOM 1729 C CA . LEU A 1 205 ? 4.073 -0.720 -1.161 1.00 96.06 205 LEU A CA 1
ATOM 1730 C C . LEU A 1 205 ? 5.553 -0.567 -0.793 1.00 96.06 205 LEU A C 1
ATOM 1732 O O . LEU A 1 205 ? 6.066 -1.383 -0.027 1.00 96.06 205 LEU A O 1
ATOM 1736 N N . PHE A 1 206 ? 6.234 0.458 -1.306 1.00 95.56 206 PHE A N 1
ATOM 1737 C CA . PHE A 1 206 ? 7.696 0.566 -1.251 1.00 95.56 206 PHE A CA 1
ATOM 1738 C C . PHE A 1 206 ? 8.224 1.912 -0.737 1.00 95.56 206 PHE A C 1
ATOM 1740 O O . PHE A 1 206 ? 9.373 1.987 -0.298 1.00 95.56 206 PHE A O 1
ATOM 1747 N N . GLY A 1 207 ? 7.401 2.961 -0.716 1.00 90.19 207 GLY A N 1
ATOM 1748 C CA . GLY A 1 207 ? 7.750 4.266 -0.151 1.00 90.19 207 GLY A CA 1
ATOM 1749 C C . GLY A 1 207 ? 8.545 5.203 -1.051 1.00 90.19 207 GLY A C 1
ATOM 1750 O O . GLY A 1 207 ? 9.128 6.152 -0.522 1.00 90.19 207 GLY A O 1
ATOM 1751 N N . TYR A 1 208 ? 8.592 4.948 -2.358 1.00 81.44 208 TYR A N 1
ATOM 1752 C CA . TYR A 1 208 ? 9.229 5.817 -3.349 1.00 81.44 208 TYR A CA 1
ATOM 1753 C C . TYR A 1 208 ? 8.264 6.200 -4.472 1.00 81.44 208 TYR A C 1
ATOM 1755 O O . TYR A 1 208 ? 7.267 5.470 -4.677 1.00 81.44 208 TYR A O 1
#

Secondary structure (DSSP, 8-state):
--------------S---THHHHHHHHHHHHHHHHHHT----------PPPPPPPPPPHHHHHHHHHHHHHTTSS-S---------PPP-HHHHHHHHHHHHHHHHHHHHHTGGGG--HHHHHHS-HHHHHHHHHHHH----HHHHHHHHHHHHHHHHHH---HHHHHHHHHHHHT--GGGHHHHHHHHHTTTSTTHHHHHHHHHH--

Organism: NCBI:txid1611254

Foldseek 3Di:
DDDDDDDDDDDDDDDPDPCPVVVVVVVVVVVVVVVVVPPDDDDDDPDPDDPPDPDDDDPVRVVVVVVVVVVVVVPPPDDPPPPPPPPPDPLVVLLVLLLVLLVVLLVCLVVCPVVDDDPVRLVPDDPLVNVLVVVCVVDDDDLVVQVVVLLVVLVVCLVPPPDPSLNSLSVSCNVVPDSSCRSSSVVLVVCPVPPCSVVSSCCNRRND

Radius of gyration: 29.92 Å; chains: 1; bounding box: 92×44×77 Å

Sequence (208 aa):
MNEISLTSKPVVVTGPIDFSDFHREETARRLKEEQENNGCGSRRWTVEEKPPEPRKWTEEEMEFWKAIAEAEKDDDEEDDEAVEEEKPLDVEETKRICRDHLNKRIEILREGKEENLSNIEFDSLPLIDRMRLEFTKEYEWDASELDPIVRDFIERQIEDCPFDETVVGYQTLLEMYNSYLGPEFYFLMMLKKAYNFREYESWLLFGY